Protein AF-A0A445LCJ1-F1 (afdb_monomer_lite)

Organism: Glycine soja (NCBI:txid3848)

pLDDT: mean 77.38, std 17.15, range [27.94, 95.56]

Structure (mmCIF, N/CA/C/O backbone):
data_AF-A0A445LCJ1-F1
#
_entry.id   AF-A0A445LCJ1-F1
#
loop_
_atom_site.group_PDB
_atom_site.id
_atom_site.type_symbol
_atom_site.label_atom_id
_atom_site.label_alt_id
_atom_site.label_comp_id
_atom_site.label_asym_id
_atom_site.label_entity_id
_atom_site.label_seq_id
_atom_site.pdbx_PDB_ins_code
_atom_site.Cartn_x
_atom_site.Cartn_y
_atom_site.Cartn_z
_atom_site.occupancy
_atom_site.B_iso_or_equiv
_atom_site.auth_seq_id
_atom_site.auth_comp_id
_atom_site.auth_asym_id
_atom_site.auth_atom_id
_atom_site.pdbx_PDB_model_num
ATOM 1 N N . MET A 1 1 ? 6.982 -41.337 -22.270 1.00 35.03 1 MET A N 1
ATOM 2 C CA . MET A 1 1 ? 6.464 -40.426 -21.226 1.00 35.03 1 MET A CA 1
ATOM 3 C C . MET A 1 1 ? 7.264 -39.137 -21.301 1.00 35.03 1 MET A C 1
ATOM 5 O O . MET A 1 1 ? 8.438 -39.155 -20.963 1.00 35.03 1 MET A O 1
ATOM 9 N N . ALA A 1 2 ? 6.684 -38.065 -21.842 1.00 34.78 2 ALA A N 1
ATOM 10 C CA . ALA A 1 2 ? 7.349 -36.767 -21.932 1.00 34.78 2 ALA A CA 1
ATOM 11 C C . ALA A 1 2 ? 7.067 -35.965 -20.653 1.00 34.78 2 ALA A C 1
ATOM 13 O O . ALA A 1 2 ? 5.915 -35.808 -20.253 1.00 34.78 2 ALA A O 1
ATOM 14 N N . LYS A 1 3 ? 8.134 -35.503 -19.999 1.00 36.38 3 LYS A N 1
ATOM 15 C CA . LYS A 1 3 ? 8.098 -34.621 -18.832 1.00 36.38 3 LYS A CA 1
ATOM 16 C C . LYS A 1 3 ? 7.790 -33.211 -19.337 1.00 36.38 3 LYS A C 1
ATOM 18 O O . LYS A 1 3 ? 8.647 -32.589 -19.955 1.00 36.38 3 LYS A O 1
ATOM 23 N N . ALA A 1 4 ? 6.568 -32.735 -19.119 1.00 37.28 4 ALA A N 1
ATOM 24 C CA . ALA A 1 4 ? 6.228 -31.342 -19.366 1.00 37.28 4 ALA A CA 1
ATOM 25 C C . ALA A 1 4 ? 6.969 -30.475 -18.337 1.00 37.28 4 ALA A C 1
ATOM 27 O O . ALA A 1 4 ? 6.608 -30.441 -17.162 1.00 37.28 4 ALA A O 1
ATOM 28 N N . SER A 1 5 ? 8.049 -29.829 -18.771 1.00 43.12 5 SER A N 1
ATOM 29 C CA . SER A 1 5 ? 8.613 -28.672 -18.084 1.00 43.12 5 SER A CA 1
ATOM 30 C C . SER A 1 5 ? 7.705 -27.494 -18.413 1.00 43.12 5 SER A C 1
ATOM 32 O O . SER A 1 5 ? 7.810 -26.920 -19.492 1.00 43.12 5 SER A O 1
ATOM 34 N N . SER A 1 6 ? 6.741 -27.189 -17.544 1.00 42.97 6 SER A N 1
ATOM 35 C CA . SER A 1 6 ? 6.027 -25.917 -17.628 1.00 42.97 6 SER A CA 1
ATOM 36 C C . SER A 1 6 ? 6.984 -24.833 -17.144 1.00 42.97 6 SER A C 1
ATOM 38 O O . SER A 1 6 ? 7.143 -24.643 -15.938 1.00 42.97 6 SER A O 1
ATOM 40 N N . GLU A 1 7 ? 7.664 -24.168 -18.074 1.00 40.53 7 GLU A N 1
ATOM 41 C CA . GLU A 1 7 ? 8.345 -22.911 -17.772 1.00 40.53 7 GLU A CA 1
ATOM 42 C C . GLU A 1 7 ? 7.327 -21.938 -17.151 1.00 40.53 7 GLU A C 1
ATOM 44 O O . GLU A 1 7 ? 6.171 -21.894 -17.598 1.00 40.53 7 GLU A O 1
ATOM 49 N N . PRO A 1 8 ? 7.697 -21.186 -16.100 1.00 49.94 8 PRO A N 1
ATOM 50 C CA . PRO A 1 8 ? 6.828 -20.147 -15.577 1.00 49.94 8 PRO A CA 1
ATOM 51 C C . PRO A 1 8 ? 6.572 -19.139 -16.700 1.00 49.94 8 PRO A C 1
ATOM 53 O O . PRO A 1 8 ? 7.487 -18.479 -17.185 1.00 49.94 8 PRO A O 1
ATOM 56 N N . LYS A 1 9 ? 5.319 -19.045 -17.154 1.00 50.00 9 LYS A N 1
ATOM 57 C CA . LYS A 1 9 ? 4.911 -18.073 -18.168 1.00 50.00 9 LYS A CA 1
ATOM 58 C C . LYS A 1 9 ? 4.988 -16.681 -17.543 1.00 50.00 9 LYS A C 1
ATOM 60 O O . LYS A 1 9 ? 4.064 -16.260 -16.852 1.00 50.00 9 LYS A O 1
ATOM 65 N N . ILE A 1 10 ? 6.109 -15.999 -17.753 1.00 63.28 10 ILE A N 1
ATOM 66 C CA . ILE A 1 10 ? 6.299 -14.612 -17.336 1.00 63.28 10 ILE A CA 1
ATOM 67 C C . ILE A 1 10 ? 5.452 -13.749 -18.272 1.00 63.28 10 ILE A C 1
ATOM 69 O O . ILE A 1 10 ? 5.771 -13.597 -19.450 1.00 63.28 10 ILE A O 1
ATOM 73 N N . ASP A 1 11 ? 4.336 -13.233 -17.763 1.00 74.75 11 ASP A N 1
ATOM 74 C CA . ASP A 1 11 ? 3.476 -12.318 -18.507 1.00 74.75 11 ASP A CA 1
ATOM 75 C C . ASP A 1 11 ? 3.922 -10.877 -18.244 1.00 74.75 11 ASP A C 1
ATOM 77 O O . ASP A 1 11 ? 3.716 -10.335 -17.157 1.00 74.75 11 ASP A O 1
ATOM 81 N N . TYR A 1 12 ? 4.585 -10.278 -19.230 1.00 76.69 12 TYR A N 1
ATOM 82 C CA . TYR A 1 12 ? 5.063 -8.904 -19.157 1.00 76.69 12 TYR A CA 1
ATOM 83 C C . TYR A 1 12 ? 4.045 -7.939 -19.775 1.00 76.69 12 TYR A C 1
ATOM 85 O O . TYR A 1 12 ? 3.299 -8.267 -20.701 1.00 76.69 12 TYR A O 1
ATOM 93 N N . ALA A 1 13 ? 4.009 -6.719 -19.246 1.00 82.81 13 ALA A N 1
ATOM 94 C CA . ALA A 1 13 ? 3.246 -5.621 -19.813 1.00 82.81 13 ALA A CA 1
ATOM 95 C C . ALA A 1 13 ? 4.107 -4.361 -19.811 1.00 82.81 13 ALA A C 1
ATOM 97 O O . ALA A 1 13 ? 4.672 -3.988 -18.784 1.00 82.81 13 ALA A O 1
ATOM 98 N N . GLU A 1 14 ? 4.197 -3.712 -20.966 1.00 84.25 14 GLU A N 1
ATOM 99 C CA . GLU A 1 14 ? 4.947 -2.471 -21.125 1.00 84.25 14 GLU A CA 1
ATOM 100 C C . GLU A 1 14 ? 4.031 -1.270 -20.901 1.00 84.25 14 GLU A C 1
ATOM 102 O O . GLU A 1 14 ? 2.915 -1.204 -21.425 1.00 84.25 14 GLU A O 1
ATOM 107 N N . ILE A 1 15 ? 4.503 -0.307 -20.110 1.00 83.69 15 ILE A N 1
ATOM 108 C CA . ILE A 1 15 ? 3.759 0.908 -19.788 1.00 83.69 15 ILE A CA 1
ATOM 109 C C . ILE A 1 15 ? 4.573 2.104 -20.250 1.00 83.69 15 ILE A C 1
ATOM 111 O O . ILE A 1 15 ? 5.593 2.442 -19.659 1.00 83.69 15 ILE A O 1
ATOM 115 N N . TYR A 1 16 ? 4.075 2.781 -21.280 1.00 80.00 16 TYR A N 1
ATOM 116 C CA . TYR A 1 16 ? 4.717 3.978 -21.805 1.00 80.00 16 TYR A CA 1
ATOM 117 C C . TYR A 1 16 ? 4.279 5.233 -21.038 1.00 80.00 16 TYR A C 1
ATOM 119 O O . TYR A 1 16 ? 3.081 5.479 -20.795 1.00 80.00 16 TYR A O 1
ATOM 127 N N . THR A 1 17 ? 5.269 6.049 -20.687 1.00 76.94 17 THR A N 1
ATOM 128 C CA . THR A 1 17 ? 5.119 7.381 -20.096 1.00 76.94 17 THR A CA 1
ATOM 129 C C . THR A 1 17 ? 5.993 8.382 -20.846 1.00 76.94 17 THR A C 1
ATOM 131 O O . THR A 1 17 ? 6.920 7.988 -21.547 1.00 76.94 17 THR A O 1
ATOM 134 N N . ALA A 1 18 ? 5.670 9.670 -20.740 1.00 74.25 18 ALA A N 1
ATOM 135 C CA . ALA A 1 18 ? 6.478 10.714 -21.355 1.00 74.25 18 ALA A CA 1
ATOM 136 C C . ALA A 1 18 ? 7.817 10.830 -20.603 1.00 74.25 18 ALA A C 1
ATOM 138 O O . ALA A 1 18 ? 7.817 10.936 -19.372 1.00 74.25 18 ALA A O 1
ATOM 139 N N . SER A 1 19 ? 8.933 10.750 -21.335 1.00 65.69 19 SER A N 1
ATOM 140 C CA . SER A 1 19 ? 10.298 10.688 -20.781 1.00 65.69 19 SER A CA 1
ATOM 141 C C . SER A 1 19 ? 10.638 11.896 -19.896 1.00 65.69 19 SER A C 1
ATOM 143 O O . SER A 1 19 ? 11.207 11.747 -18.818 1.00 65.69 19 SER A O 1
ATOM 145 N N . ASP A 1 20 ? 10.162 13.083 -20.274 1.00 65.81 20 ASP A N 1
ATOM 146 C CA . ASP A 1 20 ? 10.333 14.346 -19.547 1.00 65.81 20 ASP A CA 1
ATOM 147 C C . ASP A 1 20 ? 9.679 14.370 -18.156 1.00 65.81 20 ASP A C 1
ATOM 149 O O . ASP A 1 20 ? 9.961 15.250 -17.346 1.00 65.81 20 ASP A O 1
ATOM 153 N N . THR A 1 21 ? 8.811 13.402 -17.866 1.00 68.12 21 THR A N 1
ATOM 154 C CA . THR A 1 21 ? 8.095 13.287 -16.590 1.00 68.12 21 THR A CA 1
ATOM 155 C C . THR A 1 21 ? 8.545 12.105 -15.730 1.00 68.12 21 THR A C 1
ATOM 157 O O . THR A 1 21 ? 7.970 11.861 -14.666 1.00 68.12 21 THR A O 1
ATOM 160 N N . PHE A 1 22 ? 9.540 11.348 -16.198 1.00 74.62 22 PHE A N 1
ATOM 161 C CA . PHE A 1 22 ? 10.013 10.125 -15.565 1.00 74.62 22 PHE A CA 1
ATOM 162 C C . PHE A 1 22 ? 11.285 10.394 -14.748 1.00 74.62 22 PHE A C 1
ATOM 164 O O . PHE A 1 22 ? 12.404 10.231 -15.226 1.00 74.62 22 PHE A O 1
ATOM 171 N N . ASP A 1 23 ? 11.098 10.835 -13.503 1.00 79.06 23 ASP A N 1
ATOM 172 C CA . ASP A 1 23 ? 12.169 11.131 -12.547 1.00 79.06 23 ASP A CA 1
ATOM 173 C C . ASP A 1 23 ? 12.158 10.177 -11.333 1.00 79.06 23 ASP A C 1
ATOM 175 O O . ASP A 1 23 ? 11.272 9.331 -11.173 1.00 79.06 23 ASP A O 1
ATOM 179 N N . GLY A 1 24 ? 13.152 10.311 -10.447 1.00 80.25 24 GLY A N 1
ATOM 180 C CA . GLY A 1 24 ? 13.253 9.487 -9.235 1.00 80.25 24 GLY A CA 1
ATOM 181 C C . GLY A 1 24 ? 12.035 9.606 -8.308 1.00 80.25 24 GLY A C 1
ATOM 182 O O . GLY A 1 24 ? 11.657 8.625 -7.667 1.00 80.25 24 GLY A O 1
ATOM 183 N N . SER A 1 25 ? 11.363 10.763 -8.287 1.00 84.88 25 SER A N 1
ATOM 184 C CA . SER A 1 25 ? 10.120 10.947 -7.529 1.00 84.88 25 SER A CA 1
ATOM 185 C C . SER A 1 25 ? 8.970 10.133 -8.130 1.00 84.88 25 SER A C 1
ATOM 187 O O . SER A 1 25 ? 8.265 9.413 -7.417 1.00 84.88 25 SER A O 1
ATOM 189 N N . ALA A 1 26 ? 8.800 10.177 -9.453 1.00 86.12 26 ALA A N 1
ATOM 190 C CA . ALA A 1 26 ? 7.799 9.399 -10.167 1.00 86.12 26 ALA A CA 1
ATOM 191 C C . ALA A 1 26 ? 8.018 7.893 -9.989 1.00 86.12 26 ALA A C 1
ATOM 193 O O . ALA A 1 26 ? 7.054 7.168 -9.728 1.00 86.12 26 ALA A O 1
ATOM 194 N N . VAL A 1 27 ? 9.271 7.433 -10.058 1.00 86.12 27 VAL A N 1
ATOM 195 C CA . VAL A 1 27 ? 9.649 6.039 -9.781 1.00 86.12 27 VAL A CA 1
ATOM 196 C C . VAL A 1 27 ? 9.286 5.658 -8.346 1.00 86.12 27 VAL A C 1
ATOM 198 O O . VAL A 1 27 ? 8.577 4.674 -8.136 1.00 86.12 27 VAL A O 1
ATOM 201 N N . PHE A 1 28 ? 9.688 6.467 -7.365 1.00 88.38 28 PHE A N 1
ATOM 202 C CA . PHE A 1 28 ? 9.412 6.235 -5.948 1.00 88.38 28 PHE A CA 1
ATOM 203 C C . PHE A 1 28 ? 7.917 6.060 -5.653 1.00 88.38 28 PHE A C 1
ATOM 205 O O . PHE A 1 28 ? 7.505 5.044 -5.088 1.00 88.38 28 PHE A O 1
ATOM 212 N N . HIS A 1 29 ? 7.093 7.032 -6.053 1.00 90.75 29 HIS A N 1
ATOM 213 C CA . HIS A 1 29 ? 5.651 6.998 -5.793 1.00 90.75 29 HIS A CA 1
ATOM 214 C C . HIS A 1 29 ? 4.962 5.865 -6.555 1.00 90.75 29 HIS A C 1
ATOM 216 O O . HIS A 1 29 ? 4.063 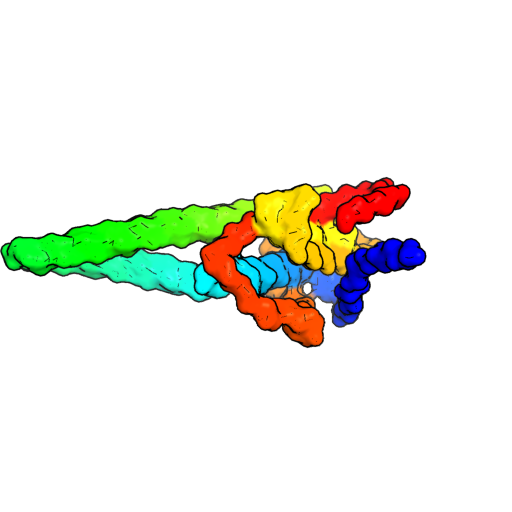5.230 -6.008 1.00 90.75 29 HIS A O 1
ATOM 222 N N . THR A 1 30 ? 5.422 5.547 -7.771 1.00 90.81 30 THR A N 1
ATOM 223 C CA . THR A 1 30 ? 4.902 4.405 -8.538 1.00 90.81 30 THR A CA 1
ATOM 224 C C . THR A 1 30 ? 5.193 3.085 -7.831 1.00 90.81 30 THR A C 1
ATOM 226 O O . THR A 1 30 ? 4.285 2.271 -7.668 1.00 90.81 30 THR A O 1
ATOM 229 N N . ILE A 1 31 ? 6.432 2.869 -7.370 1.00 89.75 31 ILE A N 1
ATOM 230 C CA . ILE A 1 31 ? 6.801 1.670 -6.602 1.00 89.75 31 ILE A CA 1
ATOM 231 C C . ILE A 1 31 ? 5.935 1.579 -5.346 1.00 89.75 31 ILE A C 1
ATOM 233 O O . ILE A 1 31 ? 5.363 0.525 -5.073 1.00 89.75 31 ILE A O 1
ATOM 237 N N . TYR A 1 32 ? 5.813 2.675 -4.597 1.00 91.69 32 TYR A N 1
ATOM 238 C CA . TYR A 1 32 ? 5.077 2.689 -3.338 1.00 91.69 32 TYR A CA 1
ATOM 239 C C . TYR A 1 32 ? 3.584 2.382 -3.527 1.00 91.69 32 TYR A C 1
ATOM 241 O O . TYR A 1 32 ? 3.044 1.518 -2.833 1.00 91.69 32 TYR A O 1
ATOM 249 N N . ASP A 1 33 ? 2.933 3.018 -4.505 1.00 92.69 33 ASP A N 1
ATOM 250 C CA . ASP A 1 33 ? 1.520 2.784 -4.815 1.00 92.69 33 ASP A CA 1
ATOM 251 C C . ASP A 1 33 ? 1.285 1.347 -5.318 1.00 92.69 33 ASP A C 1
ATOM 253 O O . ASP A 1 33 ? 0.317 0.698 -4.912 1.00 92.69 33 ASP A O 1
ATOM 257 N N . VAL A 1 34 ? 2.180 0.808 -6.159 1.00 92.25 34 VAL A N 1
ATOM 258 C CA . VAL A 1 34 ? 2.074 -0.574 -6.658 1.00 92.25 34 VAL A CA 1
ATOM 259 C C . VAL A 1 34 ? 2.292 -1.591 -5.539 1.00 92.25 34 VAL A C 1
ATOM 261 O O . VAL A 1 34 ? 1.518 -2.541 -5.430 1.00 92.25 34 VAL A O 1
ATOM 264 N N . VAL A 1 35 ? 3.291 -1.397 -4.674 1.00 91.50 35 VAL A N 1
ATOM 265 C CA . VAL A 1 35 ? 3.511 -2.263 -3.505 1.00 91.50 35 VAL A CA 1
ATOM 266 C C . VAL A 1 35 ? 2.294 -2.218 -2.583 1.00 91.50 35 VAL A C 1
ATOM 268 O O . VAL A 1 35 ? 1.800 -3.271 -2.187 1.00 91.50 35 VAL A O 1
ATOM 271 N N . GLY A 1 36 ? 1.762 -1.028 -2.286 1.00 92.06 36 GLY A N 1
ATOM 272 C CA . GLY A 1 36 ? 0.552 -0.869 -1.478 1.00 92.06 36 GLY A CA 1
ATOM 273 C C . GLY A 1 36 ? -0.653 -1.597 -2.076 1.00 92.06 36 GLY A C 1
ATOM 274 O O . GLY A 1 36 ? -1.337 -2.341 -1.372 1.00 92.06 36 GLY A O 1
ATOM 275 N N . PHE A 1 37 ? -0.870 -1.452 -3.386 1.00 92.12 37 PHE A N 1
ATOM 276 C CA . PHE A 1 37 ? -1.918 -2.167 -4.112 1.00 92.12 37 PHE A CA 1
ATOM 277 C C . PHE A 1 37 ? -1.741 -3.686 -4.023 1.00 92.12 37 PHE A C 1
ATOM 279 O O . PHE A 1 37 ? -2.677 -4.391 -3.653 1.00 92.12 37 PHE A O 1
ATOM 286 N N . VAL A 1 38 ? -0.544 -4.205 -4.305 1.00 90.62 38 VAL A N 1
ATOM 287 C CA . VAL A 1 38 ? -0.279 -5.649 -4.263 1.00 90.62 38 VAL A CA 1
ATOM 288 C C . VAL A 1 38 ? -0.467 -6.202 -2.847 1.00 90.62 38 VAL A C 1
ATOM 290 O O . VAL A 1 38 ? -1.114 -7.234 -2.677 1.00 90.62 38 VAL A O 1
ATOM 293 N N . LEU A 1 39 ? 0.035 -5.517 -1.817 1.00 89.88 39 LEU A N 1
ATOM 294 C CA . LEU A 1 39 ? -0.161 -5.931 -0.425 1.00 89.88 39 LEU A CA 1
ATOM 295 C C . LEU A 1 39 ? -1.645 -5.968 -0.044 1.00 89.88 39 LEU A C 1
ATOM 297 O O . LEU A 1 39 ? -2.069 -6.900 0.641 1.00 89.88 39 LEU A O 1
ATOM 301 N N . TYR A 1 40 ? -2.431 -4.991 -0.498 1.00 90.38 40 TYR A N 1
ATOM 302 C CA . TYR A 1 40 ? -3.873 -4.955 -0.269 1.00 90.38 40 TYR A CA 1
ATOM 303 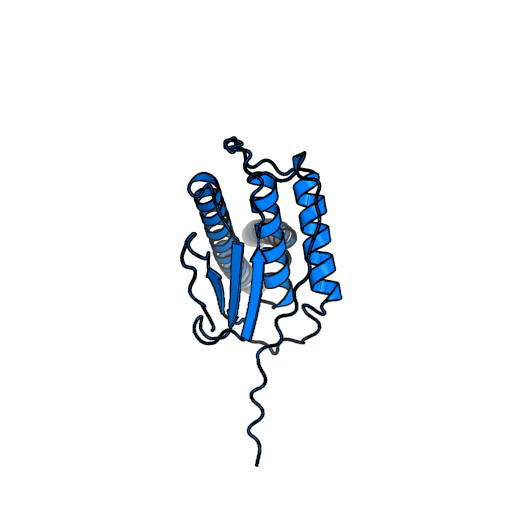C C . TYR A 1 40 ? -4.589 -6.111 -0.977 1.00 90.38 40 TYR A C 1
ATOM 305 O O . TYR A 1 40 ? -5.315 -6.870 -0.336 1.00 90.38 40 TYR A O 1
ATOM 313 N N . MET A 1 41 ? -4.323 -6.315 -2.270 1.00 89.19 41 MET A N 1
ATOM 314 C CA . MET A 1 41 ? -4.948 -7.387 -3.055 1.00 89.19 41 MET A CA 1
ATOM 315 C C . MET A 1 41 ? -4.633 -8.782 -2.500 1.00 89.19 41 MET A C 1
ATOM 317 O O . MET A 1 41 ? -5.487 -9.665 -2.528 1.00 89.19 41 MET A O 1
ATOM 321 N N . HIS A 1 42 ? -3.429 -8.980 -1.955 1.00 86.12 42 HIS A N 1
ATOM 322 C CA . HIS A 1 42 ? -3.002 -10.229 -1.308 1.00 86.12 42 HIS A CA 1
ATOM 323 C C . HIS A 1 42 ? -3.389 -10.334 0.173 1.00 86.12 42 HIS A C 1
ATOM 325 O O . HIS A 1 42 ? -2.908 -11.238 0.859 1.00 86.12 42 HIS A O 1
ATOM 331 N N . GLN A 1 43 ? -4.222 -9.421 0.687 1.00 85.69 43 GLN A N 1
ATOM 332 C CA . GLN A 1 43 ? -4.685 -9.391 2.083 1.00 85.69 43 GLN A CA 1
ATOM 333 C C . GLN A 1 43 ? -3.538 -9.365 3.113 1.00 85.69 43 GLN A C 1
ATOM 335 O O . GLN A 1 43 ? -3.661 -9.888 4.222 1.00 85.69 43 GLN A O 1
ATOM 340 N N . GLN A 1 44 ? -2.398 -8.768 2.751 1.00 85.19 44 GLN A N 1
ATOM 341 C CA . GLN A 1 44 ? -1.273 -8.550 3.669 1.00 85.19 44 GLN A CA 1
ATOM 342 C C . GLN A 1 44 ? -1.490 -7.343 4.575 1.00 85.19 44 GLN A C 1
ATOM 344 O O . GLN A 1 44 ? -0.953 -7.288 5.682 1.00 85.19 44 GLN A O 1
ATOM 349 N N . ILE A 1 45 ? -2.298 -6.392 4.111 1.00 88.94 45 ILE A N 1
ATOM 350 C CA . ILE A 1 45 ? -2.749 -5.232 4.874 1.00 88.94 45 ILE A CA 1
ATOM 351 C C . ILE A 1 45 ? -4.282 -5.235 4.957 1.00 88.94 45 ILE A C 1
ATOM 353 O O . ILE A 1 45 ? -4.935 -5.731 4.038 1.00 88.94 45 ILE A O 1
ATOM 357 N N . PRO A 1 46 ? -4.865 -4.738 6.064 1.00 86.94 46 PRO A N 1
ATOM 358 C CA . PRO A 1 46 ? -6.307 -4.816 6.310 1.00 86.94 46 PRO A CA 1
ATOM 359 C C . PRO A 1 46 ? -7.132 -3.893 5.401 1.00 86.94 46 PRO A C 1
ATOM 361 O O . PRO A 1 46 ? -8.290 -4.186 5.116 1.00 86.94 46 PRO A O 1
ATOM 364 N N . SER A 1 47 ? -6.543 -2.788 4.950 1.00 89.81 47 SER A N 1
ATOM 365 C CA . SER A 1 47 ? -7.167 -1.769 4.105 1.00 89.81 47 SER A CA 1
ATOM 366 C C . SER A 1 47 ? -6.083 -1.010 3.333 1.00 89.81 47 SER A C 1
ATOM 368 O O . SER A 1 47 ? -4.897 -1.349 3.420 1.00 89.81 47 SER A O 1
ATOM 370 N N . THR A 1 48 ? -6.469 -0.013 2.534 1.00 89.69 48 THR A N 1
ATOM 371 C CA . THR A 1 48 ? -5.486 0.830 1.845 1.00 89.69 48 THR A CA 1
ATOM 372 C C . THR A 1 48 ? -4.653 1.623 2.857 1.00 89.69 48 THR A C 1
ATOM 374 O O . THR A 1 48 ? -5.084 1.877 3.980 1.00 89.69 48 THR A O 1
ATOM 377 N N . VAL A 1 49 ? -3.447 2.052 2.468 1.00 86.75 49 VAL A N 1
ATOM 378 C CA . VAL A 1 49 ? -2.571 2.840 3.359 1.00 86.75 49 VAL A CA 1
ATOM 379 C C . VAL A 1 49 ? -3.245 4.131 3.832 1.00 86.75 49 VAL A C 1
ATOM 381 O O . VAL A 1 49 ? -3.048 4.541 4.972 1.00 86.75 49 VAL A O 1
ATOM 384 N N . GLN A 1 50 ? -4.078 4.741 2.988 1.00 87.56 50 GLN A N 1
ATOM 385 C CA . GLN A 1 50 ? -4.846 5.929 3.344 1.00 87.56 50 GLN A CA 1
ATOM 386 C C . GLN A 1 50 ? -5.942 5.616 4.371 1.00 87.56 50 GLN A C 1
ATOM 388 O O . GLN A 1 50 ? -6.052 6.322 5.373 1.00 87.56 50 GLN A O 1
ATOM 393 N N . ASP A 1 51 ? -6.716 4.553 4.149 1.00 90.88 51 ASP A N 1
ATOM 394 C CA . ASP A 1 51 ? -7.799 4.160 5.058 1.00 90.88 51 ASP A CA 1
ATOM 395 C C . ASP A 1 51 ? -7.262 3.744 6.430 1.00 90.88 51 ASP A C 1
ATOM 397 O O . ASP A 1 51 ? -7.873 4.060 7.447 1.00 90.88 51 ASP A O 1
ATOM 401 N N . MET A 1 52 ? -6.092 3.098 6.476 1.00 89.94 52 MET A N 1
ATOM 402 C CA . MET A 1 52 ? -5.418 2.750 7.730 1.00 89.94 52 MET A CA 1
ATOM 403 C C . MET A 1 52 ? -5.106 3.980 8.585 1.00 89.94 52 MET A C 1
ATOM 405 O O . MET A 1 52 ? -5.320 3.944 9.792 1.00 89.94 52 MET A O 1
ATOM 409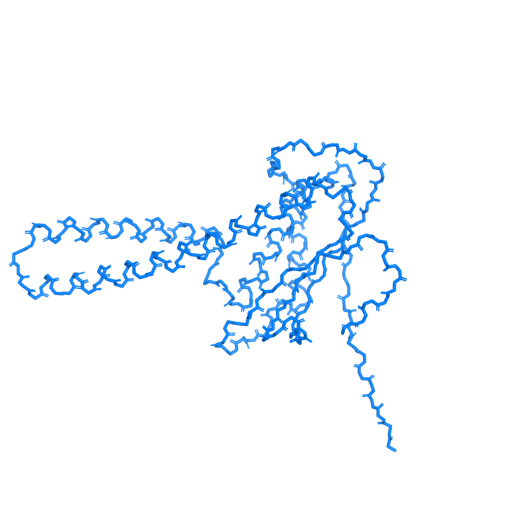 N N . SER A 1 53 ? -4.638 5.077 7.988 1.00 90.56 53 SER A N 1
ATOM 410 C CA . SER A 1 53 ? -4.394 6.319 8.735 1.00 90.56 53 SER A CA 1
ATOM 411 C C . SER A 1 53 ? -5.690 6.889 9.320 1.00 90.56 53 SER A C 1
ATOM 413 O O . SER A 1 53 ? -5.721 7.285 10.482 1.00 90.56 53 SER A O 1
ATOM 415 N N . VAL A 1 54 ? -6.782 6.864 8.548 1.00 93.56 54 VAL A N 1
ATOM 416 C CA . VAL A 1 54 ? -8.104 7.319 9.014 1.00 93.56 54 VAL A CA 1
ATOM 417 C C . VAL A 1 54 ? -8.628 6.432 10.148 1.00 93.56 54 VAL A C 1
ATOM 419 O O . VAL A 1 54 ? -9.132 6.938 11.151 1.00 93.56 54 VAL A O 1
ATOM 422 N N . GLU A 1 55 ? -8.493 5.112 10.016 1.00 92.19 55 GLU A N 1
ATOM 423 C CA . GLU A 1 55 ? -8.873 4.147 11.051 1.00 92.19 55 GLU A CA 1
ATOM 424 C C . GLU A 1 55 ? -8.057 4.361 12.330 1.00 92.19 55 GLU A C 1
ATOM 426 O O . GLU A 1 55 ? -8.616 4.373 13.427 1.00 92.19 55 GLU A O 1
ATOM 431 N N . PHE A 1 56 ? -6.753 4.601 12.202 1.00 92.19 56 PHE A N 1
ATOM 432 C CA . PHE A 1 56 ? -5.869 4.874 13.329 1.00 92.19 56 PHE A CA 1
ATOM 433 C C . PHE A 1 56 ? -6.325 6.099 14.137 1.00 92.19 56 PHE A C 1
ATOM 435 O O . PHE A 1 56 ? -6.461 6.022 15.364 1.00 92.19 56 PHE A O 1
ATOM 442 N N . ASP A 1 57 ? -6.646 7.200 13.456 1.00 94.19 57 ASP A N 1
ATOM 443 C CA . ASP A 1 57 ? -7.150 8.425 14.085 1.00 94.19 57 ASP A CA 1
ATOM 444 C C . ASP A 1 57 ? -8.527 8.224 14.737 1.00 94.19 57 ASP A C 1
ATOM 446 O O . ASP A 1 57 ? -8.787 8.720 15.845 1.00 94.19 57 ASP A O 1
ATOM 450 N N . ALA A 1 58 ? -9.403 7.451 14.088 1.00 94.81 58 ALA A N 1
ATOM 451 C CA . ALA A 1 58 ? -10.709 7.090 14.627 1.00 94.81 58 ALA A CA 1
ATOM 452 C C . ALA A 1 58 ? -10.575 6.254 15.912 1.00 94.81 58 ALA A C 1
ATOM 454 O O . ALA A 1 58 ? -11.226 6.559 16.912 1.00 94.81 58 ALA A O 1
ATOM 455 N N . MET A 1 59 ? -9.679 5.263 15.933 1.00 92.50 59 MET A N 1
ATOM 456 C CA . MET A 1 59 ? -9.410 4.436 17.114 1.00 92.50 59 MET A CA 1
ATOM 457 C C . MET A 1 59 ? -8.847 5.252 18.280 1.00 92.50 59 MET A C 1
ATOM 459 O O . MET A 1 59 ? -9.232 5.044 19.433 1.00 92.50 59 MET A O 1
ATOM 463 N N . HIS A 1 60 ? -7.953 6.202 18.002 1.00 94.06 60 HIS A N 1
ATOM 464 C CA . HIS A 1 60 ? -7.434 7.115 19.019 1.00 94.06 60 HIS A CA 1
ATOM 465 C C . HIS A 1 60 ? -8.521 8.030 19.589 1.00 94.06 60 HIS A C 1
ATOM 467 O O . HIS A 1 60 ? -8.561 8.260 20.802 1.00 94.06 60 HIS A O 1
ATOM 473 N N . SER A 1 61 ? -9.408 8.529 18.730 1.00 95.56 61 SER A N 1
ATOM 474 C CA . SER A 1 61 ? -10.559 9.340 19.132 1.00 95.56 61 SER A CA 1
ATOM 475 C C . SER A 1 61 ? -11.531 8.541 20.003 1.00 95.56 61 SER A C 1
ATOM 477 O O . SER A 1 61 ? -11.895 8.991 21.089 1.00 95.56 61 SER A O 1
ATOM 479 N N . GLU A 1 62 ? -11.876 7.319 19.590 1.00 93.62 62 GLU A N 1
ATOM 480 C CA . GLU A 1 62 ? -12.753 6.422 20.346 1.00 93.62 62 GLU A CA 1
ATOM 481 C C . GLU A 1 62 ? -12.147 6.040 21.705 1.00 93.62 62 GLU A C 1
ATOM 483 O O . GLU A 1 62 ? -12.838 6.051 22.725 1.00 93.62 62 GLU A O 1
ATOM 488 N N . TYR A 1 63 ? -10.841 5.757 21.753 1.00 93.06 63 TYR A N 1
ATOM 489 C CA . TYR A 1 63 ? -10.146 5.465 23.006 1.00 93.06 63 TYR A CA 1
ATOM 490 C C . TYR A 1 63 ? -10.246 6.635 23.994 1.00 93.06 63 TYR A C 1
ATOM 492 O O . TYR A 1 63 ? -10.591 6.425 25.158 1.00 93.06 63 TYR A O 1
ATOM 500 N N . LYS A 1 64 ? -9.975 7.865 23.533 1.00 92.75 64 LYS A N 1
ATOM 501 C CA . LYS A 1 64 ? -10.079 9.079 24.360 1.00 92.75 64 LYS A CA 1
ATOM 502 C C . LYS A 1 64 ? -11.506 9.306 24.851 1.00 92.75 64 LYS A C 1
ATOM 504 O O . LYS A 1 64 ? -11.705 9.677 26.004 1.00 92.75 64 LYS A O 1
ATOM 509 N N . GLN A 1 65 ? -12.499 9.058 24.001 1.00 91.62 65 GLN A N 1
ATOM 510 C CA . GLN A 1 65 ? -13.900 9.167 24.388 1.00 91.62 65 GLN A CA 1
ATOM 511 C C . GLN A 1 65 ? -14.256 8.183 25.510 1.00 91.62 65 GLN A C 1
ATOM 513 O O . GLN A 1 65 ? -14.812 8.590 26.530 1.00 91.62 65 GLN A O 1
ATOM 518 N N . LEU A 1 66 ? -13.871 6.913 25.370 1.00 88.81 66 LEU A N 1
ATOM 519 C CA . LEU A 1 66 ? -14.119 5.894 26.393 1.00 88.81 66 LEU A CA 1
ATOM 520 C C . LEU A 1 66 ? -13.393 6.192 27.711 1.00 88.81 66 LEU A C 1
ATOM 522 O O . LEU A 1 66 ? -13.912 5.879 28.780 1.00 88.81 66 LEU A O 1
ATOM 526 N N . GLU A 1 67 ? -12.212 6.810 27.650 1.00 88.75 67 GLU A N 1
ATOM 527 C CA . GLU A 1 67 ? -11.472 7.257 28.834 1.00 88.75 67 GLU A CA 1
ATOM 528 C C . GLU A 1 67 ? -12.231 8.352 29.602 1.00 88.75 67 GLU A C 1
ATOM 530 O O . GLU A 1 67 ? -12.354 8.270 30.826 1.00 88.75 67 GLU A O 1
ATOM 535 N N . MET A 1 68 ? -12.814 9.325 28.892 1.00 87.69 68 MET A N 1
ATOM 536 C CA . MET A 1 68 ? -13.650 10.370 29.497 1.00 87.69 68 MET A CA 1
ATOM 537 C C . MET A 1 68 ? -14.941 9.800 30.102 1.00 87.69 68 MET A C 1
ATOM 539 O O . MET A 1 68 ? -15.282 10.124 31.239 1.00 87.69 68 MET A O 1
ATOM 543 N N . GLU A 1 69 ? -15.636 8.917 29.378 1.00 85.12 69 GLU A N 1
ATOM 544 C CA . GLU A 1 69 ? -16.878 8.274 29.837 1.00 85.12 69 GLU A CA 1
ATOM 545 C C . GLU A 1 69 ? -16.653 7.360 31.054 1.00 85.12 69 GLU A C 1
ATOM 547 O O . GLU A 1 69 ? -17.511 7.236 31.929 1.00 85.12 69 GLU A O 1
ATOM 552 N N . LEU A 1 70 ? -15.482 6.725 31.162 1.00 81.69 70 LEU A N 1
ATOM 553 C CA . LEU A 1 70 ? -15.129 5.920 32.332 1.00 81.69 70 LEU A CA 1
ATOM 554 C C . LEU A 1 70 ? -14.924 6.779 33.592 1.00 81.69 70 LEU A C 1
ATOM 556 O O . LEU A 1 70 ? -15.212 6.315 34.699 1.00 81.69 70 LEU A O 1
ATOM 560 N N . GLY A 1 71 ? -14.439 8.014 33.428 1.00 75.00 71 GLY A N 1
ATOM 561 C CA . GLY A 1 71 ? -14.236 8.967 34.519 1.00 75.00 71 GLY A CA 1
ATOM 562 C C . GLY A 1 71 ? -15.538 9.467 35.152 1.00 75.00 71 GLY A C 1
ATOM 563 O O . GLY A 1 71 ? -15.552 9.783 36.341 1.00 75.00 71 GLY A O 1
ATOM 564 N N . THR A 1 72 ? -16.636 9.497 34.392 1.00 76.44 72 THR A N 1
ATOM 565 C CA . THR A 1 72 ? -17.937 10.024 34.836 1.00 76.44 72 THR A CA 1
ATOM 566 C C . THR A 1 72 ? -18.911 8.941 35.315 1.00 76.44 72 THR A C 1
ATOM 568 O O . THR A 1 72 ? -19.833 9.240 36.074 1.00 76.44 72 THR A O 1
ATOM 571 N N . GLU A 1 73 ? -18.713 7.678 34.926 1.00 72.06 73 GLU A N 1
ATOM 572 C CA . GLU A 1 73 ? -19.711 6.628 35.146 1.00 72.06 73 GLU A CA 1
ATOM 573 C C . GLU A 1 73 ? -19.592 5.911 36.506 1.00 72.06 73 GLU A C 1
ATOM 575 O O . GLU A 1 73 ? -18.525 5.430 36.908 1.00 72.06 73 GLU A O 1
ATOM 580 N N . VAL A 1 74 ? -20.729 5.729 37.188 1.00 67.62 74 VAL A N 1
ATOM 581 C CA . VAL A 1 74 ? -20.808 5.171 38.554 1.00 67.62 74 VAL A CA 1
ATOM 582 C C . VAL A 1 74 ? -21.140 3.662 38.576 1.00 67.62 74 VAL A C 1
ATOM 584 O O . VAL A 1 74 ? -20.844 2.978 39.556 1.00 67.62 74 VAL A O 1
ATOM 587 N N . LYS A 1 75 ? -21.706 3.083 37.502 1.00 81.06 75 LYS A N 1
ATOM 588 C CA . LYS A 1 75 ? -22.156 1.672 37.482 1.00 81.06 75 LYS A CA 1
ATOM 589 C C . LYS A 1 75 ? -21.022 0.658 37.201 1.00 81.06 75 LYS A C 1
ATOM 591 O O . LYS A 1 75 ? -20.418 0.697 36.126 1.00 81.06 75 LYS A O 1
ATOM 596 N N . PRO A 1 76 ? -20.783 -0.350 38.071 1.00 76.56 76 PRO A N 1
ATOM 597 C CA . PRO A 1 76 ? -19.690 -1.323 37.901 1.00 76.56 76 PRO A CA 1
ATOM 598 C C . PRO A 1 76 ? -19.763 -2.207 36.641 1.00 76.56 76 PRO A C 1
ATOM 600 O O . PRO A 1 76 ? -18.732 -2.530 36.048 1.00 76.56 76 PRO A O 1
ATOM 603 N N . SER A 1 77 ? -20.963 -2.609 36.208 1.00 75.56 77 SER A N 1
ATOM 604 C CA . SER A 1 77 ? -21.149 -3.447 35.009 1.00 75.56 77 SER A CA 1
ATOM 605 C C . SER A 1 77 ? -20.773 -2.708 33.722 1.00 75.56 77 SER A C 1
ATOM 607 O O . SER A 1 77 ? -20.144 -3.284 32.832 1.00 75.56 77 SER A O 1
ATOM 609 N N . PHE A 1 78 ? -21.094 -1.416 33.656 1.00 74.50 78 PHE A N 1
ATOM 610 C CA . PHE A 1 78 ? -20.742 -0.545 32.540 1.00 74.50 78 PHE A CA 1
ATOM 611 C C . PHE A 1 78 ? -19.231 -0.299 32.487 1.00 74.50 78 PHE A C 1
ATOM 613 O O . PHE A 1 78 ? -18.620 -0.448 31.429 1.00 74.50 78 PHE A O 1
ATOM 620 N N . ARG A 1 79 ? -18.596 -0.090 33.652 1.00 78.44 79 ARG A N 1
ATOM 621 C CA . ARG A 1 79 ? -17.131 -0.001 33.772 1.00 78.44 79 ARG A CA 1
ATOM 622 C C . ARG A 1 79 ? -16.424 -1.238 33.217 1.00 78.44 79 ARG A C 1
ATOM 624 O O . ARG A 1 79 ? -15.468 -1.101 32.461 1.00 78.44 79 ARG A O 1
ATOM 631 N N . ARG A 1 80 ? -16.898 -2.452 33.528 1.00 82.12 80 ARG A N 1
ATOM 632 C CA . ARG A 1 80 ? -16.287 -3.693 33.008 1.00 82.12 80 ARG A CA 1
ATOM 633 C C . ARG A 1 80 ? -16.381 -3.789 31.478 1.00 82.12 80 ARG A C 1
ATOM 635 O O . ARG A 1 80 ? -15.397 -4.166 30.844 1.00 82.12 80 ARG A O 1
ATOM 642 N N . LYS A 1 81 ? -17.528 -3.432 30.886 1.00 84.56 81 LYS A N 1
ATOM 643 C CA . LYS A 1 81 ? -17.715 -3.427 29.424 1.00 84.56 81 LYS A CA 1
ATOM 644 C C . LYS A 1 81 ? -16.800 -2.399 28.745 1.00 84.56 81 LYS A C 1
ATOM 646 O O . LYS A 1 81 ? -16.149 -2.736 27.759 1.00 84.56 81 LYS A O 1
ATOM 651 N N . HIS A 1 82 ? -16.689 -1.193 29.306 1.00 85.12 82 HIS A N 1
ATOM 652 C CA . HIS A 1 82 ? -15.785 -0.153 28.806 1.00 85.12 82 HIS A CA 1
ATOM 653 C C . HIS A 1 82 ? -14.315 -0.535 28.904 1.00 85.12 82 HIS A C 1
ATOM 655 O O . HIS A 1 82 ? -13.596 -0.409 27.919 1.00 85.12 82 HIS A O 1
ATOM 661 N N . VAL A 1 83 ? -13.875 -1.098 30.029 1.00 86.50 83 VAL A N 1
ATOM 662 C CA . VAL A 1 83 ? -12.488 -1.559 30.181 1.00 86.50 83 VAL A CA 1
ATOM 663 C C . VAL A 1 83 ? -12.143 -2.658 29.170 1.00 86.50 83 VAL A C 1
ATOM 665 O O . VAL A 1 83 ? -11.036 -2.658 28.632 1.00 86.50 83 VAL A O 1
ATOM 668 N N . SER A 1 84 ? -13.074 -3.575 28.877 1.00 88.81 84 SER A N 1
ATOM 669 C CA . SER A 1 84 ? -12.870 -4.583 27.826 1.00 88.81 84 SER A CA 1
ATOM 670 C C . SER A 1 84 ? -12.701 -3.928 26.458 1.00 88.81 84 SER A C 1
ATOM 672 O O . SER A 1 84 ? -11.706 -4.171 25.785 1.00 88.81 84 SER A O 1
ATOM 674 N N . LYS A 1 85 ? -13.617 -3.027 26.086 1.00 91.00 85 LYS A N 1
ATOM 675 C CA . LYS A 1 85 ? -13.570 -2.327 24.799 1.00 91.00 85 LYS A CA 1
ATOM 676 C C . LYS A 1 85 ? -12.303 -1.476 24.643 1.00 91.00 85 LYS A C 1
ATOM 678 O O . LYS A 1 85 ? -11.652 -1.525 23.606 1.00 91.00 85 LYS A O 1
ATOM 683 N N . MET A 1 86 ? -11.892 -0.762 25.694 1.00 92.44 86 MET A N 1
ATOM 684 C CA . MET A 1 86 ? -10.631 -0.011 25.711 1.00 92.44 86 MET A CA 1
ATOM 685 C C . MET A 1 86 ? -9.418 -0.921 25.514 1.00 92.44 86 MET A C 1
ATOM 687 O O . MET A 1 86 ? -8.465 -0.532 24.841 1.00 92.44 86 MET A O 1
ATOM 691 N N . ARG A 1 87 ? -9.426 -2.131 26.092 1.00 93.25 87 ARG A N 1
ATOM 692 C CA . ARG A 1 87 ? -8.352 -3.108 25.879 1.00 93.25 87 ARG A CA 1
ATOM 693 C C . ARG A 1 87 ? -8.281 -3.526 24.412 1.00 93.25 87 ARG A C 1
ATOM 695 O O . ARG A 1 87 ? -7.179 -3.546 23.869 1.00 93.25 87 ARG A O 1
ATOM 702 N N . ASP A 1 88 ? -9.419 -3.810 23.790 1.00 93.62 88 ASP A N 1
ATOM 703 C CA . ASP A 1 88 ? -9.487 -4.237 22.390 1.00 93.62 88 ASP A CA 1
ATOM 704 C C . ASP A 1 88 ? -8.997 -3.128 21.449 1.00 93.62 88 ASP A C 1
ATOM 706 O O . ASP A 1 88 ? -8.107 -3.360 20.628 1.00 93.62 88 ASP A O 1
ATOM 710 N N . ILE A 1 89 ? -9.462 -1.890 21.657 1.00 93.81 89 ILE A N 1
ATOM 711 C CA . ILE A 1 89 ? -8.997 -0.711 20.911 1.00 93.81 89 ILE A CA 1
ATOM 712 C C . ILE A 1 89 ? -7.493 -0.506 21.116 1.00 93.81 89 ILE A C 1
ATOM 714 O O . ILE A 1 89 ? -6.751 -0.326 20.156 1.00 93.81 89 ILE A O 1
ATOM 718 N N . LYS A 1 90 ? -6.989 -0.611 22.349 1.00 94.25 90 LYS A N 1
ATOM 719 C CA . LYS A 1 90 ? -5.554 -0.458 22.635 1.00 94.25 90 LYS A CA 1
ATOM 720 C C . LYS A 1 90 ? -4.697 -1.512 21.933 1.00 94.25 90 LYS A C 1
ATOM 722 O O . LYS A 1 90 ? -3.578 -1.213 21.516 1.00 94.25 90 LYS A O 1
ATOM 727 N N . VAL A 1 91 ? -5.185 -2.748 21.824 1.00 94.50 91 VAL A N 1
ATOM 728 C CA . VAL A 1 91 ? -4.507 -3.807 21.064 1.00 94.50 91 VAL A CA 1
ATOM 729 C C . VAL A 1 91 ? -4.527 -3.490 19.569 1.00 94.50 91 VAL A C 1
ATOM 731 O O . VAL A 1 91 ? -3.489 -3.631 18.921 1.00 94.50 91 VAL A O 1
ATOM 734 N N . GLY A 1 92 ? -5.655 -3.017 19.037 1.00 92.25 92 GLY A N 1
ATOM 735 C CA . GLY A 1 92 ? -5.769 -2.604 17.638 1.00 92.25 92 GLY A CA 1
ATOM 736 C C . GLY A 1 92 ? -4.851 -1.431 17.281 1.00 92.25 92 GLY A C 1
ATOM 737 O O . GLY A 1 92 ? -4.093 -1.554 16.324 1.00 92.25 92 GLY A O 1
ATOM 738 N N . ILE A 1 93 ? -4.788 -0.382 18.115 1.00 93.44 93 ILE A N 1
ATOM 739 C CA . ILE A 1 93 ? -3.864 0.757 17.946 1.00 93.44 93 ILE A CA 1
ATOM 740 C C . ILE A 1 93 ? -2.427 0.244 17.847 1.00 93.44 93 ILE A C 1
ATOM 742 O O . ILE A 1 93 ? -1.724 0.545 16.891 1.00 93.44 93 ILE A O 1
ATOM 746 N N . LYS A 1 94 ? -1.991 -0.603 18.792 1.00 94.50 94 LYS A N 1
ATOM 747 C CA . LYS A 1 94 ? -0.632 -1.173 18.774 1.00 94.50 94 LYS A CA 1
ATOM 748 C C . LYS A 1 94 ? -0.352 -2.015 17.532 1.00 94.50 94 LYS A C 1
ATOM 750 O O . LYS A 1 94 ? 0.791 -2.092 17.088 1.00 94.50 94 LYS A O 1
ATOM 755 N N . ARG A 1 95 ? -1.357 -2.728 17.023 1.00 91.94 95 ARG A N 1
ATOM 756 C CA . ARG A 1 95 ? -1.219 -3.551 15.819 1.00 91.94 95 ARG A CA 1
ATOM 757 C C . ARG A 1 95 ? -1.068 -2.670 14.581 1.00 91.94 95 ARG A C 1
ATOM 759 O O . ARG A 1 95 ? -0.181 -2.939 13.775 1.00 91.94 95 ARG A O 1
ATOM 766 N N . LEU A 1 96 ? -1.909 -1.649 14.451 1.00 91.12 96 LEU A N 1
ATOM 767 C CA . LEU A 1 96 ? -1.912 -0.739 13.312 1.00 91.12 96 LEU A CA 1
ATOM 768 C C . LEU A 1 96 ? -0.662 0.149 13.303 1.00 91.12 96 LEU A C 1
ATOM 770 O O . LEU A 1 96 ? -0.005 0.245 12.274 1.00 91.12 96 LEU A O 1
ATOM 774 N N . ASP A 1 97 ? -0.236 0.643 14.467 1.00 93.00 97 ASP A N 1
ATOM 775 C CA . ASP A 1 97 ? 1.023 1.374 14.654 1.00 93.00 97 ASP A CA 1
ATOM 776 C C . ASP A 1 97 ? 2.238 0.566 14.164 1.00 93.00 97 ASP A C 1
ATOM 778 O O . ASP A 1 97 ? 3.043 1.041 13.366 1.00 93.00 97 ASP A O 1
ATOM 782 N N . LYS A 1 98 ? 2.355 -0.711 14.554 1.00 92.44 98 LYS A N 1
ATOM 783 C CA . LYS A 1 98 ? 3.435 -1.588 14.062 1.00 92.44 98 LYS A CA 1
ATOM 784 C C . LYS A 1 98 ? 3.420 -1.751 12.544 1.00 92.44 98 LYS A C 1
ATOM 786 O O . LYS A 1 98 ? 4.483 -1.808 11.923 1.00 92.44 98 LYS A O 1
ATOM 791 N N . LEU A 1 99 ? 2.231 -1.871 11.958 1.00 89.75 99 LEU A N 1
ATOM 792 C CA . LEU A 1 99 ? 2.079 -2.026 10.518 1.00 89.75 99 LEU A CA 1
ATOM 793 C C . LEU A 1 99 ? 2.470 -0.740 9.783 1.00 89.75 99 LEU A C 1
ATOM 795 O O . LEU A 1 99 ? 3.285 -0.794 8.865 1.00 89.75 99 LEU A O 1
AT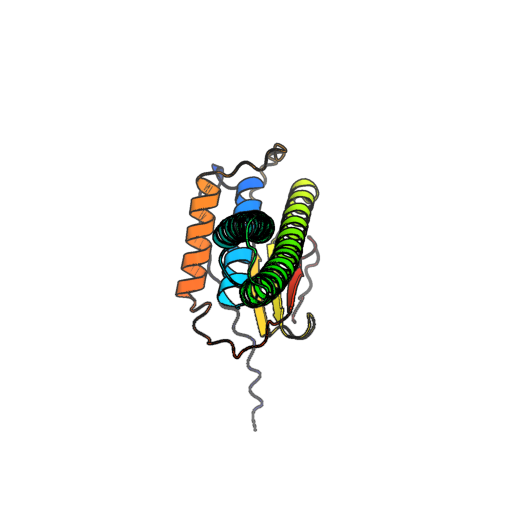OM 799 N N . MET A 1 100 ? 1.956 0.406 10.228 1.00 90.62 100 MET A N 1
ATOM 800 C CA . MET A 1 100 ? 2.279 1.717 9.666 1.00 90.62 100 MET A CA 1
ATOM 801 C C . MET A 1 100 ? 3.776 2.015 9.774 1.00 90.62 100 MET A C 1
ATOM 803 O O . MET A 1 100 ? 4.391 2.384 8.779 1.00 90.62 100 MET A O 1
ATOM 807 N N . ASN A 1 101 ? 4.403 1.740 10.922 1.00 92.38 101 ASN A N 1
ATOM 808 C CA . ASN A 1 101 ? 5.853 1.876 11.085 1.00 92.38 101 ASN A CA 1
ATOM 809 C C . ASN A 1 101 ? 6.641 0.961 10.134 1.00 92.38 101 ASN A C 1
ATOM 811 O O . ASN A 1 101 ? 7.670 1.358 9.593 1.00 92.38 101 ASN A O 1
ATOM 815 N N . SER A 1 102 ? 6.152 -0.255 9.876 1.00 90.56 102 SER A N 1
ATOM 816 C CA . SER A 1 102 ? 6.782 -1.156 8.901 1.00 90.56 102 SER A CA 1
ATOM 817 C C . SER A 1 102 ? 6.697 -0.599 7.475 1.00 90.56 102 SER A C 1
ATOM 819 O O . SER A 1 102 ? 7.682 -0.657 6.742 1.00 90.56 102 SER A O 1
ATOM 821 N N . LEU A 1 103 ? 5.557 -0.017 7.090 1.00 89.50 103 LEU A N 1
ATOM 822 C CA . LEU A 1 103 ? 5.383 0.639 5.789 1.00 89.50 103 LEU A CA 1
ATOM 823 C C . LEU A 1 103 ? 6.254 1.894 5.655 1.00 89.50 103 LEU A C 1
ATOM 825 O O . LEU A 1 103 ? 6.887 2.075 4.619 1.00 89.50 103 LEU A O 1
ATOM 829 N N . LEU A 1 104 ? 6.361 2.708 6.710 1.00 90.38 104 LEU A N 1
ATOM 830 C CA . LEU A 1 104 ? 7.253 3.873 6.754 1.00 90.38 104 LEU A CA 1
ATOM 831 C C . LEU A 1 104 ? 8.728 3.479 6.609 1.00 90.38 104 LEU A C 1
ATOM 833 O O . LEU A 1 104 ? 9.490 4.162 5.923 1.00 90.38 104 LEU A O 1
ATOM 837 N N . ASN A 1 105 ? 9.135 2.356 7.202 1.00 91.06 105 ASN A N 1
ATOM 838 C CA . ASN A 1 105 ? 10.489 1.828 7.035 1.00 91.06 105 ASN A CA 1
ATOM 839 C C . ASN A 1 105 ? 10.749 1.392 5.588 1.00 91.06 105 ASN A C 1
ATOM 841 O O . ASN A 1 105 ? 11.802 1.705 5.038 1.00 91.06 105 ASN A O 1
ATOM 845 N N . VAL A 1 106 ? 9.785 0.718 4.948 1.00 87.81 106 VAL A N 1
ATOM 846 C CA . VAL A 1 106 ? 9.869 0.362 3.520 1.00 87.81 106 VAL A CA 1
ATOM 847 C C . VAL A 1 106 ? 9.933 1.619 2.650 1.00 87.81 106 VAL A C 1
ATOM 849 O O . VAL A 1 106 ? 10.774 1.708 1.759 1.00 87.81 106 VAL A O 1
ATOM 852 N N . GLN A 1 107 ? 9.099 2.618 2.941 1.00 89.56 107 GLN A N 1
ATOM 853 C CA . GLN A 1 107 ? 9.095 3.903 2.249 1.00 89.56 107 GLN A CA 1
ATOM 854 C C . GLN A 1 107 ? 10.460 4.599 2.349 1.00 89.56 107 GLN A C 1
ATOM 856 O O . GLN A 1 107 ? 11.013 5.032 1.341 1.00 89.56 107 GLN A O 1
ATOM 861 N N . THR A 1 108 ? 11.023 4.670 3.555 1.00 89.56 108 THR A N 1
ATOM 862 C CA . THR A 1 108 ? 12.346 5.256 3.807 1.00 89.56 108 THR A CA 1
ATOM 863 C C . THR A 1 108 ? 13.442 4.492 3.067 1.00 89.56 108 THR A C 1
ATOM 865 O O . THR A 1 108 ? 14.289 5.110 2.430 1.00 89.56 108 THR A O 1
ATOM 868 N N . ALA A 1 109 ? 13.395 3.157 3.075 1.00 88.38 109 ALA A N 1
ATOM 869 C CA . ALA A 1 109 ? 14.353 2.330 2.349 1.00 88.38 109 ALA A CA 1
ATOM 870 C C . ALA A 1 109 ? 14.315 2.592 0.835 1.00 88.38 109 ALA A C 1
ATOM 872 O O . ALA A 1 109 ? 15.368 2.677 0.209 1.00 88.38 109 ALA A O 1
ATOM 873 N N . PHE A 1 110 ? 13.128 2.774 0.246 1.00 85.75 110 PHE A N 1
ATOM 874 C CA . PHE A 1 110 ? 13.012 3.145 -1.166 1.00 85.75 110 PHE A CA 1
ATOM 875 C C . PHE A 1 110 ? 13.552 4.542 -1.461 1.00 85.75 110 PHE A C 1
ATOM 877 O O . PHE A 1 110 ? 14.231 4.710 -2.469 1.00 85.75 110 PHE A O 1
ATOM 884 N N . LYS A 1 111 ? 13.296 5.528 -0.592 1.00 86.69 111 LYS A N 1
ATOM 885 C CA . LYS A 1 111 ? 13.860 6.877 -0.757 1.00 86.69 111 LYS A CA 1
ATOM 886 C C . LYS A 1 111 ? 15.386 6.843 -0.780 1.00 86.69 111 LYS A C 1
ATOM 888 O O . LYS A 1 111 ? 15.974 7.364 -1.719 1.00 86.69 111 LYS A O 1
ATOM 893 N N . ILE A 1 112 ? 15.995 6.176 0.205 1.00 85.25 112 ILE A N 1
ATOM 894 C CA . ILE A 1 112 ? 17.456 6.014 0.306 1.00 85.25 112 ILE A CA 1
ATOM 895 C C . ILE A 1 112 ? 18.003 5.306 -0.936 1.00 85.25 112 ILE A C 1
ATOM 897 O O . ILE A 1 112 ? 18.978 5.734 -1.535 1.00 85.25 112 ILE A O 1
ATOM 901 N N . MET A 1 113 ? 17.351 4.231 -1.366 1.00 82.31 113 MET A N 1
ATOM 902 C CA . MET A 1 113 ? 17.788 3.473 -2.533 1.00 82.31 113 MET A CA 1
ATOM 903 C C . MET A 1 113 ? 17.763 4.308 -3.816 1.00 82.31 113 MET A C 1
ATOM 905 O O . MET A 1 113 ? 18.716 4.252 -4.582 1.00 82.31 113 MET A O 1
ATOM 909 N N . ILE A 1 114 ? 16.699 5.081 -4.049 1.00 80.88 114 ILE A N 1
ATOM 910 C CA . ILE A 1 114 ? 16.551 5.907 -5.257 1.00 80.88 114 ILE A CA 1
ATOM 911 C C . ILE A 1 114 ? 17.501 7.106 -5.243 1.00 80.88 114 ILE A C 1
ATOM 913 O O . ILE A 1 114 ? 17.963 7.519 -6.304 1.00 80.88 114 ILE A O 1
ATOM 917 N N . SER A 1 115 ? 17.820 7.655 -4.069 1.00 79.88 115 SER A N 1
ATOM 918 C CA . SER A 1 115 ? 18.793 8.743 -3.962 1.00 79.88 115 SER A CA 1
ATOM 919 C C . SER A 1 115 ? 20.242 8.260 -4.096 1.00 79.88 115 SER A C 1
ATOM 921 O O . SER A 1 115 ? 21.064 8.969 -4.675 1.00 79.88 115 SER A O 1
ATOM 923 N N . GLU A 1 116 ? 20.568 7.064 -3.595 1.00 77.00 116 GLU A N 1
ATOM 924 C CA . GLU A 1 116 ? 21.939 6.535 -3.581 1.00 77.00 116 GLU A CA 1
ATOM 925 C C . GLU A 1 116 ? 22.302 5.702 -4.820 1.00 77.00 116 GLU A C 1
ATOM 927 O O . GLU A 1 116 ? 23.477 5.636 -5.188 1.00 77.00 116 GLU A O 1
ATOM 932 N N . ILE A 1 117 ? 21.324 5.064 -5.475 1.00 69.06 117 ILE A N 1
ATOM 933 C CA . ILE A 1 117 ? 21.542 4.193 -6.636 1.00 69.06 117 ILE A CA 1
ATOM 934 C C . ILE A 1 117 ? 21.010 4.898 -7.894 1.00 69.06 117 ILE A C 1
ATOM 936 O O . ILE A 1 117 ? 19.814 4.830 -8.177 1.00 69.06 117 ILE A O 1
ATOM 940 N N . PRO A 1 118 ? 21.880 5.535 -8.701 1.00 59.53 118 PRO A N 1
ATOM 941 C CA . PRO A 1 118 ? 21.458 6.286 -9.887 1.00 59.53 118 PRO A CA 1
ATOM 942 C C . PRO A 1 118 ? 20.916 5.403 -11.027 1.00 59.53 118 PRO A C 1
ATOM 944 O O . PRO A 1 118 ? 20.407 5.929 -12.013 1.00 59.53 118 PRO A O 1
ATOM 947 N N . THR A 1 119 ? 21.019 4.074 -10.908 1.00 66.06 119 THR A N 1
ATOM 948 C CA . THR A 1 119 ? 20.590 3.094 -11.919 1.00 66.06 119 THR A CA 1
ATOM 949 C C . THR A 1 119 ? 19.793 1.950 -11.279 1.00 66.06 119 THR A C 1
ATOM 951 O O . THR A 1 119 ? 20.282 0.824 -11.153 1.00 66.06 119 THR A O 1
ATOM 954 N N . ILE A 1 120 ? 18.593 2.241 -10.770 1.00 67.81 120 ILE A N 1
ATOM 955 C CA . ILE A 1 120 ? 17.655 1.187 -10.354 1.00 67.81 120 ILE A CA 1
ATOM 956 C C . ILE A 1 120 ? 16.979 0.610 -11.596 1.00 67.81 120 ILE A C 1
ATOM 958 O O . ILE A 1 120 ? 15.991 1.162 -12.079 1.00 67.81 120 ILE A O 1
ATOM 962 N N . ASP A 1 121 ? 17.474 -0.541 -12.050 1.00 74.19 121 ASP A N 1
ATOM 963 C CA . ASP A 1 121 ? 16.912 -1.262 -13.199 1.00 74.19 121 ASP A CA 1
ATOM 964 C C . ASP A 1 121 ? 15.493 -1.792 -12.914 1.00 74.19 121 ASP A C 1
ATOM 966 O O . ASP A 1 121 ? 14.686 -1.988 -13.826 1.00 74.19 121 ASP A O 1
ATOM 970 N N . GLY A 1 122 ? 15.162 -2.019 -11.637 1.00 79.06 122 GLY A N 1
ATOM 971 C CA . GLY A 1 122 ? 13.841 -2.482 -11.239 1.00 79.06 122 GLY A CA 1
ATOM 972 C C . GLY A 1 122 ? 13.691 -2.860 -9.766 1.00 79.06 122 GLY A C 1
ATOM 973 O O . GLY A 1 122 ? 14.637 -2.829 -8.983 1.00 79.06 122 GLY A O 1
ATOM 974 N N . VAL A 1 123 ? 12.471 -3.241 -9.390 1.00 85.06 123 VAL A N 1
ATOM 975 C CA . VAL A 1 123 ? 12.097 -3.751 -8.065 1.00 85.06 123 VAL A CA 1
ATOM 976 C C . VAL A 1 123 ? 11.329 -5.057 -8.229 1.00 85.06 123 VAL A C 1
ATOM 978 O O . VAL A 1 123 ? 10.414 -5.161 -9.044 1.00 85.06 123 VAL A O 1
ATOM 981 N N . VAL A 1 124 ? 11.674 -6.048 -7.410 1.00 87.94 124 VAL A N 1
ATOM 982 C CA . VAL A 1 124 ? 11.013 -7.352 -7.352 1.00 87.94 124 VAL A CA 1
ATOM 983 C C . VAL A 1 124 ? 10.257 -7.476 -6.033 1.00 87.94 124 VAL A C 1
ATOM 985 O O . VAL A 1 124 ? 10.841 -7.428 -4.953 1.00 87.94 124 VAL A O 1
ATOM 988 N N . LEU A 1 125 ? 8.948 -7.679 -6.105 1.00 87.75 125 LEU A N 1
ATOM 989 C CA . LEU A 1 125 ? 8.099 -7.995 -4.964 1.00 87.75 125 LEU A CA 1
ATOM 990 C C . LEU A 1 125 ? 7.723 -9.477 -5.009 1.00 87.75 125 LEU A C 1
ATOM 992 O O . LEU A 1 125 ? 6.984 -9.927 -5.881 1.00 87.75 125 LEU A O 1
ATOM 996 N N . ALA A 1 126 ? 8.224 -10.227 -4.035 1.00 87.12 126 ALA A N 1
ATOM 997 C CA . ALA A 1 126 ? 7.991 -11.652 -3.875 1.00 87.12 126 ALA A CA 1
ATOM 998 C C . ALA A 1 126 ? 7.064 -11.906 -2.676 1.00 87.12 126 ALA A C 1
ATOM 1000 O O . ALA A 1 126 ? 7.348 -11.480 -1.555 1.00 87.12 126 ALA A O 1
ATOM 1001 N N . LEU A 1 127 ? 5.964 -12.623 -2.900 1.00 84.19 127 LEU A N 1
ATOM 1002 C CA . LEU A 1 127 ? 4.981 -12.990 -1.879 1.00 84.19 127 LEU A CA 1
ATOM 1003 C C . LEU A 1 127 ? 4.934 -14.505 -1.728 1.00 84.19 127 LEU A C 1
ATOM 1005 O O . LEU A 1 127 ? 4.751 -15.222 -2.710 1.00 84.19 127 LEU A O 1
ATOM 1009 N N . GLY A 1 128 ? 5.056 -15.019 -0.506 1.00 79.25 128 GLY A N 1
ATOM 1010 C CA . GLY A 1 128 ? 4.993 -16.457 -0.268 1.00 79.25 128 GLY A CA 1
ATOM 1011 C C . GLY A 1 128 ? 5.284 -16.855 1.173 1.00 79.25 128 GLY A C 1
ATOM 1012 O O . GLY A 1 128 ? 5.398 -16.028 2.071 1.00 79.25 128 GLY A O 1
ATOM 1013 N N . ALA A 1 129 ? 5.399 -18.161 1.414 1.00 71.69 129 ALA A N 1
ATOM 1014 C CA . ALA A 1 129 ? 5.799 -18.662 2.731 1.00 71.69 129 ALA A CA 1
ATOM 1015 C C . ALA A 1 129 ? 7.290 -18.400 3.014 1.00 71.69 129 ALA A C 1
ATOM 1017 O O . ALA A 1 129 ? 7.693 -18.261 4.167 1.00 71.69 129 ALA A O 1
ATOM 1018 N N . SER A 1 130 ? 8.104 -18.336 1.957 1.00 72.06 130 SER A N 1
ATOM 1019 C CA . SER A 1 130 ? 9.544 -18.116 2.022 1.00 72.06 130 SER A CA 1
ATOM 1020 C C . SER A 1 130 ? 10.009 -17.321 0.800 1.00 72.06 130 SER A C 1
ATOM 1022 O O . SER A 1 130 ? 9.491 -17.570 -0.290 1.00 72.06 130 SER A O 1
ATOM 1024 N N . PRO A 1 131 ? 11.025 -16.449 0.940 1.00 68.38 131 PRO A N 1
ATOM 1025 C CA . PRO A 1 131 ? 11.669 -15.791 -0.198 1.00 68.38 131 PRO A CA 1
ATOM 1026 C C . PRO A 1 131 ? 12.256 -16.777 -1.217 1.00 68.38 131 PRO A C 1
ATOM 1028 O O . PRO A 1 131 ? 12.358 -16.448 -2.388 1.00 68.38 131 PRO A O 1
ATOM 1031 N N . LEU A 1 132 ? 12.610 -17.994 -0.782 1.00 77.38 132 LEU A N 1
ATOM 1032 C CA . LEU A 1 132 ? 13.127 -19.059 -1.653 1.00 77.38 132 LEU A CA 1
ATOM 1033 C C . LEU A 1 132 ? 12.026 -19.802 -2.421 1.00 77.38 132 LEU A C 1
ATOM 1035 O O . LEU A 1 132 ? 12.323 -20.597 -3.306 1.00 77.38 132 LEU A O 1
ATOM 1039 N N . ARG A 1 133 ? 10.762 -19.638 -2.017 1.00 76.62 133 ARG A N 1
ATOM 1040 C CA . ARG A 1 133 ? 9.596 -20.291 -2.631 1.00 76.62 133 ARG A CA 1
ATOM 1041 C C . ARG A 1 133 ? 8.433 -19.300 -2.701 1.00 76.62 133 ARG A C 1
ATOM 1043 O O . ARG A 1 133 ? 7.425 -19.491 -2.002 1.00 76.62 133 ARG A O 1
ATOM 1050 N N . PRO A 1 134 ? 8.591 -18.209 -3.469 1.00 82.00 134 PRO A N 1
ATOM 1051 C CA . PRO A 1 134 ? 7.511 -17.264 -3.672 1.00 82.00 134 PRO A CA 1
ATOM 1052 C C . PRO A 1 134 ? 6.349 -17.955 -4.391 1.00 82.00 134 PRO A C 1
ATOM 1054 O O . PRO A 1 134 ? 6.540 -18.804 -5.257 1.00 82.00 134 PRO A O 1
ATOM 1057 N N . LYS A 1 135 ? 5.129 -17.604 -3.995 1.00 82.62 135 LYS A N 1
ATOM 1058 C CA . LYS A 1 135 ? 3.894 -17.986 -4.688 1.00 82.62 135 LYS A CA 1
ATOM 1059 C C . LYS A 1 135 ? 3.540 -16.984 -5.782 1.00 82.62 135 LYS A C 1
ATOM 1061 O O . LYS A 1 135 ? 2.998 -17.378 -6.806 1.00 82.62 135 LYS A O 1
ATOM 1066 N N . HIS A 1 136 ? 3.849 -15.708 -5.557 1.00 84.62 136 HIS A N 1
ATOM 1067 C CA . HIS A 1 136 ? 3.619 -14.629 -6.511 1.00 84.62 136 HIS A CA 1
ATOM 1068 C C . HIS A 1 136 ? 4.859 -13.746 -6.590 1.00 84.62 136 HIS A C 1
ATOM 1070 O O . HIS A 1 136 ? 5.440 -13.401 -5.559 1.00 84.62 136 HIS A O 1
ATOM 1076 N N . ILE A 1 137 ? 5.257 -13.393 -7.809 1.00 86.75 137 ILE A N 1
ATOM 1077 C CA . ILE A 1 137 ? 6.378 -12.497 -8.084 1.00 86.75 137 ILE A CA 1
ATOM 1078 C C . ILE A 1 137 ? 5.852 -11.372 -8.970 1.00 86.75 137 ILE A C 1
ATOM 1080 O O . ILE A 1 137 ? 5.244 -11.629 -10.006 1.00 86.75 137 ILE A O 1
ATOM 1084 N N . TYR A 1 138 ? 6.095 -10.137 -8.552 1.00 88.88 138 TYR A N 1
ATOM 1085 C CA . TYR A 1 138 ? 5.810 -8.929 -9.312 1.00 88.88 138 TYR A CA 1
ATOM 1086 C C . TYR A 1 138 ? 7.126 -8.221 -9.583 1.00 88.88 138 TYR A C 1
ATOM 1088 O O . TYR A 1 138 ? 7.892 -7.975 -8.655 1.00 88.88 138 TYR A O 1
ATOM 1096 N N . VAL A 1 139 ? 7.389 -7.896 -10.843 1.00 88.50 139 VAL A N 1
ATOM 1097 C CA . VAL A 1 139 ? 8.616 -7.212 -11.253 1.00 88.50 139 VAL A CA 1
ATOM 1098 C C . VAL A 1 139 ? 8.231 -5.885 -11.889 1.00 88.50 139 VAL A C 1
ATOM 1100 O O . VAL A 1 139 ? 7.424 -5.854 -12.816 1.00 88.50 139 VAL A O 1
ATOM 1103 N N . LEU A 1 140 ? 8.792 -4.794 -11.376 1.00 88.12 140 LEU A N 1
ATOM 1104 C CA . LEU A 1 140 ? 8.731 -3.475 -11.994 1.00 88.12 140 LEU A CA 1
ATOM 1105 C C . LEU A 1 140 ? 10.111 -3.174 -12.559 1.00 88.12 140 LEU A C 1
ATOM 1107 O O . LEU A 1 140 ? 11.054 -3.081 -11.785 1.00 88.12 140 LEU A O 1
ATOM 1111 N N . ASN A 1 141 ? 10.219 -3.012 -13.873 1.00 87.06 141 ASN A N 1
ATOM 1112 C CA . ASN A 1 141 ? 11.464 -2.612 -14.523 1.00 87.06 141 ASN A CA 1
ATOM 1113 C C . ASN A 1 141 ? 11.363 -1.154 -14.965 1.00 87.06 141 ASN A C 1
ATOM 1115 O O . ASN A 1 141 ? 10.310 -0.721 -15.441 1.00 87.06 141 ASN A O 1
ATOM 1119 N N . PHE A 1 142 ? 12.458 -0.416 -14.829 1.00 82.44 142 PHE A N 1
ATOM 1120 C CA . PHE A 1 142 ? 12.538 0.992 -15.191 1.00 82.44 142 PHE A CA 1
ATOM 1121 C C . PHE A 1 142 ? 13.634 1.176 -16.236 1.00 82.44 142 PHE A C 1
ATOM 1123 O O . PHE A 1 142 ? 14.792 0.844 -16.012 1.00 82.44 142 PHE A O 1
ATOM 1130 N N . SER A 1 143 ? 13.265 1.688 -17.408 1.00 72.12 143 SER A N 1
ATOM 1131 C CA . SER A 1 143 ? 14.235 2.038 -18.442 1.00 72.12 143 SER A CA 1
ATOM 1132 C C . SER A 1 143 ? 14.879 3.380 -18.105 1.00 72.12 143 SER A C 1
ATOM 1134 O O . SER A 1 143 ? 14.181 4.388 -17.988 1.00 72.12 143 SER A O 1
ATOM 1136 N N . HIS A 1 144 ? 16.203 3.403 -17.976 1.00 64.94 144 HIS A N 1
ATOM 1137 C CA . HIS A 1 144 ? 16.957 4.639 -17.802 1.00 64.94 144 HIS A CA 1
ATOM 1138 C C . HIS A 1 144 ? 17.163 5.326 -19.155 1.00 64.94 144 HIS A C 1
ATOM 1140 O O . HIS A 1 144 ? 17.933 4.845 -19.985 1.00 64.94 144 HIS A O 1
ATOM 1146 N N . GLU A 1 145 ? 16.524 6.474 -19.374 1.00 53.56 145 GLU A N 1
ATOM 1147 C CA . GLU A 1 145 ? 17.060 7.445 -20.328 1.00 53.56 145 GLU A CA 1
ATOM 1148 C C . GLU A 1 145 ? 18.160 8.234 -19.611 1.00 53.56 145 GLU A C 1
ATOM 1150 O O . GLU A 1 145 ? 17.997 8.651 -18.466 1.00 53.56 145 GLU A O 1
ATOM 1155 N N . SER A 1 146 ? 19.324 8.363 -20.249 1.00 44.81 146 SER A N 1
ATOM 1156 C CA . SER A 1 146 ? 20.583 8.852 -19.673 1.00 44.81 146 SER A CA 1
ATOM 1157 C C . SER A 1 146 ? 20.586 10.363 -19.386 1.00 44.81 146 SER A C 1
ATOM 1159 O O . SER A 1 146 ? 21.461 11.094 -19.852 1.00 44.81 146 SER A O 1
ATOM 1161 N N . GLY A 1 147 ? 19.595 10.855 -18.652 1.00 45.78 147 GLY A N 1
ATOM 1162 C CA . GLY A 1 147 ? 19.506 12.221 -18.163 1.00 45.78 147 GLY A CA 1
ATOM 1163 C C . GLY A 1 147 ? 19.699 12.218 -16.657 1.00 45.78 147 GLY A C 1
ATOM 1164 O O . GLY A 1 147 ? 18.769 11.931 -15.912 1.00 45.78 147 GLY A O 1
ATOM 1165 N N . VAL A 1 148 ? 20.916 12.525 -16.205 1.00 44.50 148 VAL A N 1
ATOM 1166 C CA . VAL A 1 148 ? 21.239 12.724 -14.786 1.00 44.50 148 VAL A CA 1
ATOM 1167 C C . VAL A 1 148 ? 20.473 13.947 -14.279 1.00 44.50 148 VAL A C 1
ATOM 1169 O O . VAL A 1 148 ? 20.985 15.064 -14.278 1.00 44.50 148 VAL A O 1
ATOM 1172 N N . SER A 1 149 ? 19.229 13.747 -13.857 1.00 47.16 149 SER A N 1
ATOM 1173 C CA . SER A 1 149 ? 18.549 14.679 -12.970 1.00 47.16 149 SER A CA 1
ATOM 1174 C C . SER A 1 149 ? 18.919 14.266 -11.553 1.00 47.16 149 SER A C 1
ATOM 1176 O O . SER A 1 149 ? 18.536 13.189 -11.094 1.00 47.16 149 SER A O 1
ATOM 1178 N N . LYS A 1 150 ? 19.730 15.087 -10.874 1.00 50.38 150 LYS A N 1
ATOM 1179 C CA . LYS A 1 150 ? 19.896 14.969 -9.423 1.00 50.38 150 LYS A CA 1
ATOM 1180 C C . LYS A 1 150 ? 18.497 15.040 -8.827 1.00 50.38 150 LYS A C 1
ATOM 1182 O O . LYS A 1 150 ? 17.823 16.050 -9.008 1.00 50.38 150 LYS A O 1
ATOM 1187 N N . VAL A 1 151 ? 18.069 13.964 -8.175 1.00 52.75 151 VAL A N 1
ATOM 1188 C CA . VAL A 1 151 ? 16.812 13.951 -7.434 1.00 52.75 151 VAL A CA 1
ATOM 1189 C C . VAL A 1 151 ? 16.926 15.052 -6.388 1.00 52.75 151 VAL A C 1
ATOM 1191 O O . VAL A 1 151 ? 17.777 14.978 -5.503 1.00 52.75 151 VAL A O 1
ATOM 1194 N N . ASP A 1 152 ? 16.144 16.114 -6.563 1.00 52.91 152 ASP A N 1
ATOM 1195 C CA . ASP A 1 152 ? 15.933 17.085 -5.502 1.00 52.91 152 ASP A CA 1
ATOM 1196 C C . ASP A 1 152 ? 15.259 16.338 -4.346 1.00 52.91 152 ASP A C 1
ATOM 1198 O O . ASP A 1 152 ? 14.377 15.501 -4.567 1.00 52.91 152 ASP A O 1
ATOM 1202 N N . ASP A 1 153 ? 15.716 16.592 -3.125 1.00 56.84 153 ASP A N 1
ATOM 1203 C CA . ASP A 1 153 ? 15.502 15.732 -1.946 1.00 56.84 153 ASP A CA 1
ATOM 1204 C C . ASP A 1 153 ? 14.018 15.634 -1.518 1.00 56.84 153 ASP A C 1
ATOM 1206 O O . ASP A 1 153 ? 13.649 14.894 -0.605 1.00 56.84 153 ASP A O 1
ATOM 1210 N N . ASP A 1 154 ? 13.133 16.383 -2.181 1.00 68.44 154 ASP A N 1
ATOM 1211 C CA . ASP A 1 154 ? 11.747 16.561 -1.761 1.00 68.44 154 ASP A CA 1
ATOM 1212 C C . ASP A 1 154 ? 10.838 15.370 -2.120 1.00 68.44 154 ASP A C 1
ATOM 1214 O O . ASP A 1 154 ? 9.785 15.198 -1.507 1.00 68.44 154 ASP A O 1
ATOM 1218 N N . PHE A 1 155 ? 11.212 14.503 -3.081 1.00 79.19 155 PHE A N 1
ATOM 1219 C CA . PHE A 1 155 ? 10.367 13.380 -3.552 1.00 79.19 155 PHE A CA 1
ATOM 1220 C C . PHE A 1 155 ? 8.877 13.775 -3.657 1.00 79.19 155 PHE A C 1
ATOM 1222 O O . PHE A 1 155 ? 7.974 13.015 -3.284 1.00 79.19 155 PHE A O 1
ATOM 1229 N N . ALA A 1 156 ? 8.604 15.007 -4.096 1.00 85.81 156 ALA A N 1
ATOM 1230 C CA . ALA A 1 156 ? 7.267 15.570 -4.052 1.00 85.81 156 ALA A CA 1
ATOM 1231 C C . ALA A 1 156 ? 6.361 14.812 -5.025 1.00 85.81 156 ALA A C 1
ATOM 1233 O O . ALA A 1 156 ? 6.749 14.496 -6.155 1.00 85.81 156 ALA A O 1
ATOM 1234 N N . ARG A 1 157 ? 5.140 14.494 -4.585 1.00 87.56 157 ARG A N 1
ATOM 1235 C CA . ARG A 1 157 ? 4.193 13.717 -5.391 1.00 87.56 157 ARG A CA 1
ATOM 1236 C C . ARG A 1 157 ? 3.785 14.521 -6.626 1.00 87.56 157 ARG A C 1
ATOM 1238 O O . ARG A 1 157 ? 3.205 15.598 -6.506 1.00 87.56 157 ARG A O 1
ATOM 1245 N N . SER A 1 158 ? 4.074 13.988 -7.812 1.00 86.62 158 SER A N 1
ATOM 1246 C CA . SER A 1 158 ? 3.796 14.643 -9.092 1.00 86.62 158 SER A CA 1
ATOM 1247 C C . SER A 1 158 ? 2.575 14.040 -9.797 1.00 86.62 158 SER A C 1
ATOM 1249 O O . SER A 1 158 ? 2.205 12.881 -9.601 1.00 86.62 158 SER A O 1
ATOM 1251 N N . LYS A 1 159 ? 1.953 14.810 -10.699 1.00 87.88 159 LYS A N 1
ATOM 1252 C CA . LYS A 1 159 ? 0.848 14.318 -11.546 1.00 87.88 159 LYS A CA 1
ATOM 1253 C C . LYS A 1 159 ? 1.283 13.167 -12.466 1.00 87.88 159 LYS A C 1
ATOM 1255 O O . LYS A 1 159 ? 0.460 12.326 -12.847 1.00 87.88 159 LYS A O 1
ATOM 1260 N N . ALA A 1 160 ? 2.561 13.149 -12.838 1.00 84.50 160 ALA A N 1
ATOM 1261 C CA . ALA A 1 160 ? 3.163 12.083 -13.622 1.00 84.50 160 ALA A CA 1
ATOM 1262 C C . ALA A 1 160 ? 3.182 10.774 -12.833 1.00 84.50 160 ALA A C 1
ATOM 1264 O O . ALA A 1 160 ? 2.663 9.775 -13.331 1.00 84.50 160 ALA A O 1
ATOM 1265 N N . ALA A 1 161 ? 3.639 10.826 -11.575 1.00 87.88 161 ALA A N 1
ATOM 1266 C CA . ALA A 1 161 ? 3.597 9.699 -10.652 1.00 87.88 161 ALA A CA 1
ATOM 1267 C C . ALA A 1 161 ? 2.180 9.128 -10.530 1.00 87.88 161 ALA A C 1
ATOM 1269 O O . ALA A 1 161 ? 1.961 7.954 -10.791 1.00 87.88 161 ALA A O 1
ATOM 1270 N N . ASP A 1 162 ? 1.180 9.974 -10.271 1.00 90.88 162 ASP A N 1
ATOM 1271 C CA . ASP A 1 162 ? -0.215 9.532 -10.157 1.00 90.88 162 ASP A CA 1
ATOM 1272 C C . ASP A 1 162 ? -0.743 8.849 -11.424 1.00 90.88 162 ASP A C 1
ATOM 1274 O O . ASP A 1 162 ? -1.530 7.898 -11.380 1.00 90.88 162 ASP A O 1
ATOM 1278 N N . THR A 1 163 ? -0.369 9.380 -12.586 1.00 90.44 163 THR A N 1
ATOM 1279 C CA . THR A 1 163 ? -0.803 8.838 -13.874 1.00 90.44 163 THR A CA 1
ATOM 1280 C C . THR A 1 163 ? -0.133 7.500 -14.148 1.00 90.44 163 THR A C 1
ATOM 1282 O O . THR A 1 163 ? -0.806 6.574 -14.607 1.00 90.44 163 THR A O 1
ATOM 1285 N N . LEU A 1 164 ? 1.152 7.384 -13.820 1.00 90.25 164 LEU A N 1
ATOM 1286 C CA . LEU A 1 164 ? 1.923 6.161 -13.960 1.00 90.25 164 LEU A CA 1
ATOM 1287 C C . LEU A 1 164 ? 1.451 5.082 -12.977 1.00 90.25 164 LEU A C 1
ATOM 1289 O O . LEU A 1 164 ? 1.110 3.991 -13.430 1.00 90.25 164 LEU A O 1
ATOM 1293 N N . SER A 1 165 ? 1.280 5.406 -11.690 1.00 92.19 165 SER A N 1
ATOM 1294 C CA . SER A 1 165 ? 0.690 4.522 -10.673 1.00 92.19 165 SER A CA 1
ATOM 1295 C C . SER A 1 165 ? -0.650 3.953 -11.137 1.00 92.19 165 SER A C 1
ATOM 1297 O O . SER A 1 165 ? -0.864 2.741 -11.121 1.00 92.19 165 SER A O 1
ATOM 1299 N N . ARG A 1 166 ? -1.560 4.803 -11.637 1.00 93.44 166 ARG A N 1
ATOM 1300 C CA . ARG A 1 166 ? -2.864 4.346 -12.149 1.00 93.44 166 ARG A CA 1
ATOM 1301 C C . ARG A 1 166 ? -2.736 3.435 -13.365 1.00 93.44 166 ARG A C 1
ATOM 1303 O O . ARG A 1 166 ? -3.496 2.473 -13.466 1.00 93.44 166 ARG A O 1
ATOM 1310 N N . LYS A 1 167 ? -1.830 3.733 -14.301 1.00 92.75 167 LYS A N 1
ATOM 1311 C CA . LYS A 1 167 ? -1.574 2.861 -15.459 1.00 92.75 167 LYS A CA 1
ATOM 1312 C C . LYS A 1 167 ? -1.029 1.506 -15.006 1.00 92.75 167 LYS A C 1
ATOM 1314 O O . LYS A 1 167 ? -1.545 0.486 -15.456 1.00 92.75 167 LYS A O 1
ATOM 1319 N N . ALA A 1 168 ? -0.067 1.494 -14.085 1.00 91.62 168 ALA A N 1
ATOM 1320 C CA . ALA A 1 168 ? 0.515 0.280 -13.519 1.00 91.62 168 ALA A CA 1
ATOM 1321 C C . ALA A 1 168 ? -0.535 -0.584 -12.823 1.00 91.62 168 ALA A C 1
ATOM 1323 O O . ALA A 1 168 ? -0.714 -1.744 -13.184 1.00 91.62 168 ALA A O 1
ATOM 1324 N N . ILE A 1 169 ? -1.318 0.000 -11.917 1.00 92.88 169 ILE A N 1
ATOM 1325 C CA . ILE A 1 169 ? -2.368 -0.717 -11.189 1.00 92.88 169 ILE A CA 1
ATOM 1326 C C . ILE A 1 169 ? -3.449 -1.250 -12.140 1.00 92.88 169 ILE A C 1
ATOM 1328 O O . ILE A 1 169 ? -3.828 -2.413 -12.042 1.00 92.88 169 ILE A O 1
ATOM 1332 N N . ARG A 1 170 ? -3.923 -0.454 -13.109 1.00 92.31 170 ARG A N 1
ATOM 1333 C CA . ARG A 1 170 ? -4.913 -0.932 -14.097 1.00 92.31 170 ARG A CA 1
ATOM 1334 C C . ARG A 1 170 ? -4.382 -2.073 -14.955 1.00 92.31 170 ARG A C 1
ATOM 1336 O O . ARG A 1 170 ? -5.145 -2.972 -15.287 1.00 92.31 170 ARG A O 1
ATOM 1343 N N . THR A 1 171 ? -3.099 -2.028 -15.299 1.00 91.44 171 THR A N 1
ATOM 134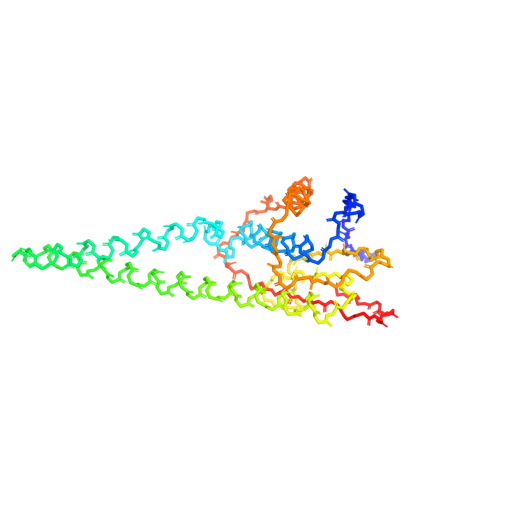4 C CA . THR A 1 171 ? -2.436 -3.095 -16.052 1.00 91.44 171 THR A CA 1
ATOM 1345 C C . THR A 1 171 ? -2.338 -4.365 -15.213 1.00 91.44 171 THR A C 1
ATOM 1347 O O . THR A 1 171 ? -2.640 -5.442 -15.708 1.00 91.44 171 THR A O 1
ATOM 1350 N N . LEU A 1 172 ? -2.010 -4.257 -13.922 1.00 89.50 172 LEU A N 1
ATOM 1351 C CA . LEU A 1 172 ? -2.049 -5.405 -13.012 1.00 89.50 172 LEU A CA 1
ATOM 1352 C C . LEU A 1 172 ? -3.458 -6.009 -12.935 1.00 89.50 172 LEU A C 1
ATOM 1354 O O . LEU A 1 172 ? -3.612 -7.220 -13.060 1.00 89.50 172 LEU A O 1
ATOM 1358 N N . ILE A 1 173 ? -4.490 -5.174 -12.796 1.00 89.81 173 ILE A N 1
ATOM 1359 C CA . ILE A 1 173 ? -5.888 -5.628 -12.745 1.00 89.81 173 ILE A CA 1
ATOM 1360 C C . ILE A 1 173 ? -6.303 -6.314 -14.055 1.00 89.81 173 ILE A C 1
ATOM 1362 O O . ILE A 1 173 ? -6.932 -7.366 -14.013 1.00 89.81 173 ILE A O 1
ATOM 1366 N N . SER A 1 174 ? -5.949 -5.764 -15.222 1.00 87.69 174 SER A N 1
ATOM 1367 C CA . SER A 1 174 ? -6.291 -6.382 -16.515 1.00 87.69 174 SER A CA 1
ATOM 1368 C C . SER A 1 174 ? -5.563 -7.705 -16.761 1.00 87.69 174 SER A C 1
ATOM 1370 O O . SER A 1 174 ? -6.043 -8.537 -17.528 1.00 87.69 174 SER A O 1
ATOM 1372 N N . LYS A 1 175 ? -4.431 -7.909 -16.082 1.00 84.50 175 LYS A N 1
ATOM 1373 C CA . LYS A 1 175 ? -3.669 -9.161 -16.014 1.00 84.50 175 LYS A CA 1
ATOM 1374 C C . LYS A 1 175 ? -4.154 -10.100 -14.905 1.00 84.50 175 LYS A C 1
ATOM 1376 O O . LYS A 1 175 ? -3.437 -11.019 -14.524 1.00 84.50 175 LYS A O 1
ATOM 1381 N N . ASP A 1 176 ? -5.368 -9.876 -14.404 1.00 79.94 176 ASP A N 1
ATOM 1382 C CA . ASP A 1 176 ? -6.046 -10.725 -13.424 1.00 79.94 176 ASP A CA 1
ATOM 1383 C C . ASP A 1 176 ? -5.387 -10.725 -12.028 1.00 79.94 176 ASP A C 1
ATOM 1385 O O . ASP A 1 176 ? -5.599 -11.623 -11.209 1.00 79.94 176 ASP A O 1
ATOM 1389 N N . ALA A 1 177 ? -4.590 -9.696 -11.704 1.00 78.88 177 ALA A N 1
ATOM 1390 C CA . ALA A 1 177 ? -4.010 -9.568 -10.373 1.00 78.88 177 ALA A CA 1
ATOM 1391 C C . ALA A 1 177 ? -5.117 -9.409 -9.316 1.00 78.88 177 ALA A C 1
ATOM 1393 O O . ALA A 1 177 ? -5.813 -8.395 -9.264 1.00 78.88 177 ALA A O 1
ATOM 1394 N N . GLY A 1 178 ? -5.231 -10.413 -8.442 1.00 69.62 178 GLY A N 1
ATOM 1395 C CA . GLY A 1 178 ? -6.188 -10.431 -7.334 1.00 69.62 178 GLY A CA 1
ATOM 1396 C C . GLY A 1 178 ? -7.535 -11.097 -7.628 1.00 69.62 178 GLY A C 1
ATOM 1397 O O . GLY A 1 178 ? -8.435 -11.003 -6.799 1.00 69.62 178 GLY A O 1
ATOM 1398 N N . SER A 1 179 ? -7.669 -11.813 -8.747 1.00 69.12 179 SER A N 1
ATOM 1399 C CA . SER A 1 179 ? -8.807 -12.712 -9.007 1.00 69.12 179 SER A CA 1
ATOM 1400 C C . SER A 1 179 ? -8.837 -13.941 -8.095 1.00 69.12 179 SER A C 1
ATOM 1402 O O . SER A 1 179 ? -9.878 -14.568 -7.888 1.00 69.12 179 SER A O 1
ATOM 1404 N N . VAL A 1 180 ? -7.684 -14.283 -7.522 1.00 67.75 180 VAL A N 1
ATOM 1405 C CA . VAL A 1 180 ? -7.524 -15.410 -6.612 1.00 67.75 180 VAL A CA 1
ATOM 1406 C C . VAL A 1 180 ? -8.056 -15.033 -5.234 1.00 67.75 180 VAL A C 1
ATOM 1408 O O . VAL A 1 180 ? -7.633 -14.054 -4.623 1.00 67.75 180 VAL A O 1
ATOM 1411 N N . THR A 1 181 ? -8.961 -15.849 -4.703 1.00 61.72 181 THR A N 1
ATOM 1412 C CA . THR A 1 181 ? -9.374 -15.743 -3.304 1.00 61.72 181 THR A CA 1
ATOM 1413 C C . THR A 1 181 ? -8.264 -16.316 -2.430 1.00 61.72 181 THR A C 1
ATOM 1415 O O . THR A 1 181 ? -7.948 -17.499 -2.536 1.00 61.72 181 THR A O 1
ATOM 1418 N N . TYR A 1 182 ? -7.656 -15.499 -1.571 1.00 63.41 182 TYR A N 1
ATOM 1419 C CA . TYR A 1 182 ? -6.596 -15.959 -0.674 1.00 63.41 182 TYR A CA 1
ATOM 1420 C C . TYR A 1 182 ? -7.213 -16.596 0.578 1.00 63.41 182 TYR A C 1
ATOM 1422 O O . TYR A 1 182 ? -7.836 -15.888 1.373 1.00 63.41 182 TYR A O 1
ATOM 1430 N N . PRO A 1 183 ? -7.073 -17.920 0.794 1.00 53.84 183 PRO A N 1
ATOM 1431 C CA . PRO A 1 183 ? -7.569 -18.550 2.006 1.00 53.84 183 PRO A CA 1
ATOM 1432 C C . PRO A 1 183 ? -6.680 -18.152 3.192 1.00 53.84 183 PRO A C 1
ATOM 1434 O O . PRO A 1 183 ? -5.642 -18.757 3.445 1.00 53.84 183 PRO A O 1
ATOM 1437 N N . GLY A 1 184 ? -7.087 -17.104 3.909 1.00 52.41 184 GLY A N 1
ATOM 1438 C CA . GLY A 1 184 ? -6.936 -16.956 5.361 1.00 52.41 184 GLY A CA 1
ATOM 1439 C C . GLY A 1 184 ? -5.537 -16.968 5.989 1.00 52.41 184 GLY A C 1
ATOM 1440 O O . GLY A 1 184 ? -5.449 -17.041 7.212 1.00 52.41 184 GLY A O 1
ATOM 1441 N N . CYS A 1 185 ? -4.441 -16.881 5.236 1.00 44.81 185 CYS A N 1
ATOM 1442 C CA . CYS A 1 185 ? -3.104 -16.795 5.822 1.00 44.81 185 CYS A CA 1
ATOM 1443 C C . CYS A 1 185 ? -2.297 -15.682 5.154 1.00 44.81 185 CYS A C 1
ATOM 1445 O O . CYS A 1 185 ? -1.957 -15.785 3.976 1.00 44.81 185 CYS A O 1
ATOM 1447 N N . ALA A 1 186 ? -1.991 -14.627 5.915 1.00 56.78 186 ALA A N 1
ATOM 1448 C CA . ALA A 1 186 ? -1.116 -13.538 5.495 1.00 56.78 186 ALA A CA 1
ATOM 1449 C C . ALA A 1 186 ? 0.275 -14.097 5.122 1.00 56.78 186 ALA A C 1
ATOM 1451 O O . ALA A 1 186 ? 1.112 -14.369 5.984 1.00 56.78 186 ALA A O 1
ATOM 1452 N N . SER A 1 187 ? 0.497 -14.372 3.834 1.00 55.31 187 SER A N 1
ATOM 1453 C CA . SER A 1 187 ? 1.790 -14.787 3.288 1.00 55.31 187 SER A CA 1
ATOM 1454 C C . SER A 1 187 ? 2.841 -13.690 3.424 1.00 55.31 187 SER A C 1
ATOM 1456 O O . SER A 1 187 ? 2.607 -12.552 3.046 1.00 55.31 187 SER A O 1
ATOM 1458 N N . ARG A 1 188 ? 4.048 -14.021 3.884 1.00 58.91 188 ARG A N 1
ATOM 1459 C CA . ARG A 1 188 ? 5.116 -13.026 4.047 1.00 58.91 188 ARG A CA 1
ATOM 1460 C C . ARG A 1 188 ? 5.449 -12.370 2.701 1.00 58.91 188 ARG A C 1
ATOM 1462 O O . ARG A 1 188 ? 5.721 -13.055 1.716 1.00 58.91 188 ARG A O 1
ATOM 1469 N N . ALA A 1 189 ? 5.445 -11.042 2.692 1.00 59.53 189 ALA A N 1
ATOM 1470 C CA . ALA A 1 189 ? 5.905 -10.236 1.574 1.00 59.53 189 ALA A CA 1
ATOM 1471 C C . ALA A 1 189 ? 7.377 -9.862 1.767 1.00 59.53 189 ALA A C 1
ATOM 1473 O O . ALA A 1 189 ? 7.780 -9.449 2.856 1.00 59.53 189 ALA A O 1
ATOM 1474 N N . THR A 1 190 ? 8.173 -9.987 0.710 1.00 68.50 190 THR A N 1
ATOM 1475 C CA . THR A 1 190 ? 9.553 -9.499 0.664 1.00 68.50 190 THR A CA 1
ATOM 1476 C C . THR A 1 190 ? 9.781 -8.695 -0.602 1.00 68.50 190 THR A C 1
ATOM 1478 O O . THR A 1 190 ? 9.445 -9.152 -1.692 1.00 68.50 190 THR A O 1
ATOM 1481 N N . VAL A 1 191 ? 10.376 -7.516 -0.451 1.00 69.81 191 VAL A N 1
ATOM 1482 C CA . VAL A 1 191 ? 10.808 -6.663 -1.559 1.00 69.81 191 VAL A CA 1
ATOM 1483 C C . VAL A 1 191 ? 12.314 -6.833 -1.732 1.00 69.81 191 VAL A C 1
ATOM 1485 O O . VAL A 1 191 ? 13.058 -6.774 -0.754 1.00 69.81 191 VAL A O 1
ATOM 1488 N N . GLN A 1 192 ? 12.751 -7.052 -2.966 1.00 75.25 192 GLN A N 1
ATOM 1489 C CA . GLN A 1 192 ? 14.147 -7.177 -3.363 1.00 75.25 192 GLN A CA 1
ATOM 1490 C C . GLN A 1 192 ? 14.439 -6.242 -4.536 1.00 75.25 192 GLN A C 1
ATOM 1492 O O . GLN A 1 192 ? 13.562 -5.937 -5.339 1.00 75.25 192 GLN A O 1
ATOM 1497 N N . VAL A 1 193 ? 15.687 -5.798 -4.639 1.00 64.50 193 VAL A N 1
ATOM 1498 C CA . VAL A 1 193 ? 16.153 -4.894 -5.695 1.00 64.50 193 VAL A CA 1
ATOM 1499 C C . VAL A 1 193 ? 17.331 -5.583 -6.369 1.00 64.50 193 VAL A C 1
ATOM 1501 O O . VAL A 1 193 ? 18.305 -5.904 -5.676 1.00 64.50 193 VAL A O 1
ATOM 1504 N N . PRO A 1 194 ? 17.246 -5.882 -7.673 1.00 57.00 194 PRO A N 1
ATOM 1505 C CA . PRO A 1 194 ? 18.359 -6.456 -8.413 1.00 57.00 194 PRO A CA 1
ATOM 1506 C C . PRO A 1 194 ? 19.570 -5.514 -8.398 1.00 57.00 194 PRO A C 1
ATOM 1508 O O . PRO A 1 194 ? 19.420 -4.295 -8.452 1.00 57.00 194 PRO A O 1
ATOM 1511 N N . LYS A 1 195 ? 20.785 -6.070 -8.318 1.00 50.69 195 LYS A N 1
ATOM 1512 C CA . LYS A 1 195 ? 22.015 -5.277 -8.450 1.00 50.69 195 LYS A CA 1
ATOM 1513 C C . LYS A 1 195 ? 22.255 -4.931 -9.926 1.00 50.69 195 LYS A C 1
ATOM 1515 O O . LYS A 1 195 ? 22.182 -5.849 -10.746 1.00 50.69 195 LYS A O 1
ATOM 1520 N N . PRO A 1 196 ? 22.633 -3.684 -10.257 1.00 38.72 196 PRO A N 1
ATOM 1521 C CA . PRO A 1 196 ? 23.018 -3.342 -11.619 1.00 38.72 196 PRO A CA 1
ATOM 1522 C C . PRO A 1 196 ? 24.317 -4.076 -11.990 1.00 38.72 196 PRO A C 1
ATOM 1524 O O . PRO A 1 196 ? 25.316 -3.993 -11.271 1.00 38.72 196 PRO A O 1
ATOM 1527 N N . GLY A 1 197 ? 24.302 -4.823 -13.101 1.00 46.28 197 GLY A N 1
ATOM 1528 C CA . GLY A 1 197 ? 25.516 -5.368 -13.729 1.00 46.28 197 GLY A CA 1
ATOM 1529 C C . GLY A 1 197 ? 25.784 -6.878 -13.650 1.00 46.28 197 GLY A C 1
ATOM 1530 O O . GLY A 1 197 ? 26.860 -7.295 -14.072 1.00 46.28 197 GLY A O 1
ATOM 1531 N N . SER A 1 198 ? 24.862 -7.731 -13.194 1.00 37.75 198 SER A N 1
ATOM 1532 C CA . SER A 1 198 ? 25.006 -9.186 -13.394 1.00 37.75 198 SER A CA 1
ATOM 1533 C C . SER A 1 198 ? 24.126 -9.664 -14.544 1.00 37.75 198 SER A C 1
ATOM 1535 O O . SER A 1 198 ? 22.992 -10.097 -14.342 1.00 37.75 198 SER A O 1
ATOM 1537 N N . GLY A 1 199 ? 24.680 -9.602 -15.756 1.00 40.34 199 GLY A N 1
ATOM 1538 C CA . GLY A 1 199 ? 24.259 -10.440 -16.875 1.00 40.34 199 GLY A CA 1
ATOM 1539 C C . GLY A 1 199 ? 24.540 -11.903 -16.545 1.00 40.34 199 GLY A C 1
ATOM 1540 O O . GLY A 1 199 ? 25.536 -12.475 -16.971 1.00 40.34 199 GLY A O 1
ATOM 1541 N N . SER A 1 200 ? 23.686 -12.474 -15.712 1.00 34.19 200 SER A N 1
ATOM 1542 C CA . SER A 1 200 ? 23.609 -13.897 -15.433 1.00 34.19 200 SER A CA 1
ATOM 1543 C C . SER A 1 200 ? 22.261 -14.126 -14.775 1.00 34.19 200 SER A C 1
ATOM 1545 O O . SER A 1 200 ? 22.127 -13.956 -13.567 1.00 34.19 200 SER A O 1
ATOM 1547 N N . ASP A 1 201 ? 21.264 -14.408 -15.613 1.00 39.97 201 ASP A N 1
ATOM 1548 C CA . ASP A 1 201 ? 20.278 -15.463 -15.398 1.00 39.97 201 ASP A CA 1
ATOM 1549 C C . ASP A 1 201 ? 20.000 -15.792 -13.925 1.00 39.97 201 ASP A C 1
ATOM 1551 O O . ASP A 1 201 ? 20.330 -16.865 -13.419 1.00 39.97 201 ASP A O 1
ATOM 1555 N N . CYS A 1 202 ? 19.347 -14.865 -13.227 1.00 27.94 202 CYS A N 1
ATOM 1556 C CA . CYS A 1 202 ? 18.643 -15.192 -11.996 1.00 27.94 202 CYS A CA 1
ATOM 1557 C C . CYS A 1 202 ? 17.314 -15.854 -12.377 1.00 27.94 202 CYS A C 1
ATOM 1559 O O . CYS A 1 202 ? 16.253 -15.243 -12.270 1.00 27.94 202 CYS A O 1
ATOM 1561 N N . TYR A 1 203 ? 17.379 -17.101 -12.847 1.00 29.42 203 TYR A N 1
ATOM 1562 C CA . TYR A 1 203 ? 16.220 -17.985 -12.818 1.00 29.42 203 TYR A CA 1
ATOM 1563 C C . TYR A 1 203 ? 15.984 -18.394 -11.360 1.00 29.42 203 TYR A C 1
ATOM 1565 O O . TYR A 1 203 ? 16.840 -19.034 -10.746 1.00 29.42 203 TYR A O 1
ATOM 1573 N N . TYR A 1 204 ? 14.824 -18.022 -10.823 1.00 32.72 204 TYR A N 1
ATOM 1574 C CA . TYR A 1 204 ? 14.199 -18.713 -9.697 1.00 32.72 204 TYR A CA 1
ATOM 1575 C C . TYR A 1 204 ? 12.922 -19.385 -10.188 1.00 32.72 204 TYR A C 1
ATOM 1577 O O . TYR A 1 204 ? 12.118 -18.688 -10.847 1.00 32.72 204 TYR A O 1
#

Sequence (204 aa):
MAKASSEPKIDYAEIYTASDTFDGSAVFHTIYDVVGFVLYMHQQIPSTVQDMSVEFDAMHSEYKQLEMELGTEVKPSFRRKHVSKMRDIKVGIKRLDKLMNSLLNVQTAFKIMISEIPTIDGVVLALGASPLRPKHIYVLNFSHESGVSKVDDDFARSKAADTLSRKAIRTLISKDAGSVTYPGCASRATVQVPKPGSGSDCYY

Radius of gyration: 21.86 Å; chains: 1; bounding box: 48×58×60 Å

InterPro domains:
  IPR009511 Mad1/Cdc20-bound-Mad2 binding protein [PTHR15681] (7-190)
  IPR053729 MAD2L1-binding domain-containing protein [G3DSA:3.30.900.20] (11-202)

Secondary st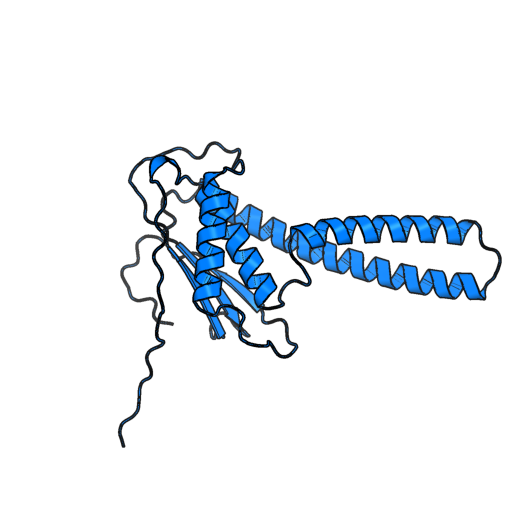ructure (DSSP, 8-state):
------------------GGG--HHHHHHHHHHHHHHHHHHTTSSSS-HHHHHHHHHHHHHHHHHHHHHHHH---HHHHHHHHHHHHHHHHHHHHHHHHHHHHHHHHHHHHHHHHH-S---EEEEEEEEETTEEEEEEEEE----S------TT-PPPHHHHHHHHHHHHHHHHTTTT-S---S--PEEEEE-PPTT--S----

Foldseek 3Di:
DDDDPPDPPDDDDDDDDDPVLDALLLVLLLVLLVVQLLCVLLVLDVDGLVVLVVVLVVLVVVLVVLVVVLVPDDDPVVNVVSVVVNVVSVVVNVVSVVVNVVSVVVSVVSLCCSQVPVDQQWKKKFWAQDPVDGPDIDIDGDDDDPDPDNPDSCSDDDPRSVVSSVSVSVVCVVVVSNVDDNPDDNTDMDMDTDDPDDPDDPDD